Protein AF-A0AB37D476-F1 (afdb_monomer_lite)

Organism: Tetragenococcus halophilus (NCBI:txid51669)

Radius of gyration: 19.11 Å; chains: 1; bounding box: 44×44×67 Å

Secondary structure (DSSP, 8-state):
-HHHHHHHH-HHHHHHHTTSHHHHHHHTHHHHHHHHHHHTTTTT-HHHHHHHHHHHHHHHHHHHHHHHHHHHHS--TTT--GGGHHHHHGGGHHHHHGGGGT-HHHHHHHHHHHHHHHHHHHHHHHHIIIII----TTTGGGGGGGGHHHHHHHHHHHHH-SS--HHHHHHHHHHHHHHHHHHHHHHHHHTTSPP-GGGGGGHHHHHHHHHHHHHHHHHHHHTT-TTHHHHHHHHHHHHHHHHHHHHHHHHHHHHHHHHHHHHHHTT--

Structure (mmCIF, N/CA/C/O backbone):
data_AF-A0AB37D476-F1
#
_entry.id   AF-A0AB37D476-F1
#
loop_
_atom_site.group_PDB
_atom_site.id
_atom_site.type_symbol
_atom_site.label_atom_id
_atom_site.label_alt_id
_atom_site.label_comp_id
_atom_site.label_asym_id
_atom_site.label_entity_id
_atom_site.label_seq_id
_atom_site.pdbx_PDB_ins_code
_atom_site.Cartn_x
_atom_site.Cartn_y
_atom_site.Cartn_z
_atom_site.occupancy
_atom_site.B_iso_or_equiv
_atom_site.auth_seq_id
_atom_site.auth_comp_id
_atom_site.auth_asym_id
_atom_site.auth_atom_id
_atom_site.pdbx_PDB_model_num
ATOM 1 N N . MET A 1 1 ? -1.553 -11.348 15.338 1.00 44.81 1 MET A N 1
ATOM 2 C CA . MET A 1 1 ? -1.544 -12.362 16.417 1.00 44.81 1 MET A CA 1
ATOM 3 C C . MET A 1 1 ? -2.717 -12.186 17.389 1.00 44.81 1 MET A C 1
ATOM 5 O O . MET A 1 1 ? -3.539 -13.086 17.462 1.00 44.81 1 MET A O 1
ATOM 9 N N . LEU A 1 2 ? -2.900 -11.019 18.027 1.00 57.22 2 LEU A N 1
ATOM 10 C CA . LEU A 1 2 ? -4.028 -10.763 18.952 1.00 57.22 2 LEU A CA 1
ATOM 11 C C . LEU A 1 2 ? -5.430 -10.860 18.314 1.00 57.22 2 LEU A C 1
ATOM 13 O O . LEU A 1 2 ? -6.352 -11.346 18.955 1.00 57.22 2 LEU A O 1
ATOM 17 N N . ILE A 1 3 ? -5.595 -10.464 17.045 1.00 60.59 3 ILE A N 1
ATOM 18 C CA . ILE A 1 3 ? -6.882 -10.587 16.325 1.00 60.59 3 ILE A CA 1
ATOM 19 C C . ILE A 1 3 ? -7.292 -12.056 16.146 1.00 60.59 3 ILE A C 1
ATOM 21 O O . ILE A 1 3 ? -8.464 -12.377 16.298 1.00 60.59 3 ILE A O 1
ATOM 25 N N . ILE A 1 4 ? -6.333 -12.949 15.872 1.00 57.94 4 ILE A N 1
ATOM 26 C CA . ILE A 1 4 ? -6.592 -14.389 15.713 1.00 57.94 4 ILE A CA 1
ATOM 27 C C . ILE A 1 4 ? -7.068 -14.966 17.048 1.00 57.94 4 ILE A C 1
ATOM 29 O O . ILE A 1 4 ? -8.109 -15.607 17.101 1.00 57.94 4 ILE A O 1
ATOM 33 N N . ILE A 1 5 ? -6.369 -14.649 18.142 1.00 59.69 5 ILE A N 1
ATOM 34 C CA . ILE A 1 5 ? -6.771 -15.060 19.494 1.00 59.69 5 ILE A CA 1
ATOM 35 C C . ILE A 1 5 ? -8.173 -14.523 19.817 1.00 59.69 5 ILE A C 1
ATOM 37 O O . ILE A 1 5 ? -9.035 -15.291 20.223 1.00 59.69 5 ILE A O 1
ATOM 41 N N . LYS A 1 6 ? -8.442 -13.239 19.548 1.00 59.50 6 LYS A N 1
ATOM 42 C CA . LYS A 1 6 ? -9.744 -12.597 19.797 1.00 59.50 6 LYS A CA 1
ATOM 43 C C . LYS A 1 6 ? -10.890 -13.189 18.965 1.00 59.50 6 LYS A C 1
ATOM 45 O O . LYS A 1 6 ? -12.019 -13.245 19.449 1.00 59.50 6 LYS A O 1
ATOM 50 N N . LEU A 1 7 ? -10.615 -13.643 17.738 1.00 60.81 7 LEU A N 1
ATOM 51 C CA . LEU A 1 7 ? -11.584 -14.350 16.893 1.00 60.81 7 LEU A CA 1
ATOM 52 C C . LEU A 1 7 ? -12.009 -15.685 17.515 1.00 60.81 7 LEU A C 1
ATOM 54 O O . LEU A 1 7 ? -13.196 -16.002 17.489 1.00 60.81 7 LEU A O 1
ATOM 58 N N . PHE A 1 8 ? -11.068 -16.428 18.104 1.00 62.19 8 PHE A N 1
ATOM 59 C CA . PHE A 1 8 ? -11.349 -17.717 18.743 1.00 62.19 8 PHE A CA 1
ATOM 60 C C . PHE A 1 8 ? -11.906 -17.587 20.166 1.00 62.19 8 PHE A C 1
ATOM 62 O O . PHE A 1 8 ? -12.738 -18.399 20.560 1.00 62.19 8 PHE A O 1
ATOM 69 N N . THR A 1 9 ? -11.507 -16.568 20.931 1.00 64.38 9 THR A N 1
ATOM 70 C CA . THR A 1 9 ? -11.947 -16.400 22.326 1.00 64.38 9 THR A CA 1
ATOM 71 C C . THR A 1 9 ? -13.245 -15.604 22.467 1.00 64.38 9 THR A C 1
ATOM 73 O O . THR A 1 9 ? -14.004 -15.851 23.399 1.00 64.38 9 THR A O 1
ATOM 76 N N . SER A 1 10 ? -13.537 -14.680 21.541 1.00 65.25 10 SER A N 1
ATOM 77 C CA . SER A 1 10 ? -14.616 -13.695 21.702 1.00 65.25 10 SER A CA 1
ATOM 78 C C . SER A 1 10 ? -15.285 -13.295 20.377 1.00 65.25 10 SER A C 1
ATOM 80 O O . SER A 1 10 ? -15.458 -12.109 20.077 1.00 65.25 10 SER A O 1
ATOM 82 N N . ALA A 1 11 ? -15.739 -14.274 19.587 1.00 69.56 11 ALA A N 1
ATOM 83 C CA . ALA A 1 11 ? -16.390 -14.047 18.287 1.00 69.56 11 ALA A CA 1
ATOM 84 C C . ALA A 1 11 ? -17.585 -13.064 18.338 1.00 69.56 11 ALA A C 1
ATOM 86 O O . ALA A 1 11 ? -17.786 -12.274 17.412 1.00 69.56 11 ALA A O 1
ATOM 87 N N . LYS A 1 12 ? -18.360 -13.056 19.437 1.00 71.12 12 LYS A N 1
ATOM 88 C CA . LYS A 1 12 ? -19.465 -12.097 19.644 1.00 71.12 12 LYS A CA 1
ATOM 89 C C . LYS A 1 12 ? -18.972 -10.647 19.743 1.00 71.12 12 LYS A C 1
ATOM 91 O O . LYS A 1 12 ? -19.579 -9.769 19.135 1.00 71.12 12 LYS A O 1
ATOM 96 N N . LEU A 1 13 ? -17.869 -10.402 20.456 1.00 72.06 13 LEU A N 1
ATOM 97 C CA . LEU A 1 13 ? -17.259 -9.071 20.580 1.00 72.06 13 LEU A CA 1
ATOM 98 C C . LEU A 1 13 ? -16.687 -8.598 19.245 1.00 72.06 13 LEU A C 1
ATOM 100 O O . LEU A 1 13 ? -16.925 -7.459 18.860 1.00 72.06 13 LEU A O 1
ATOM 104 N N . VAL A 1 14 ? -16.011 -9.478 18.499 1.00 73.94 14 VAL A N 1
ATOM 105 C CA . VAL A 1 14 ? -15.507 -9.134 17.159 1.00 73.94 14 VAL A CA 1
ATOM 106 C C . VAL A 1 14 ? -16.660 -8.741 16.236 1.00 73.94 14 VAL A C 1
ATOM 108 O O . VAL A 1 14 ? -16.592 -7.717 15.562 1.00 73.94 14 VAL A O 1
ATOM 111 N N . ARG A 1 15 ? -17.764 -9.498 16.241 1.00 74.25 15 ARG A N 1
ATOM 112 C CA . ARG A 1 15 ? -18.943 -9.165 15.430 1.00 74.25 15 ARG A CA 1
ATOM 113 C C . ARG A 1 15 ? -19.558 -7.817 15.818 1.00 74.25 15 ARG A C 1
ATOM 115 O O . ARG A 1 15 ? -20.007 -7.095 14.932 1.00 74.25 15 ARG A O 1
ATOM 122 N N . LEU A 1 16 ? -19.574 -7.482 17.109 1.00 78.19 16 LEU A N 1
ATOM 123 C CA . LEU A 1 16 ? -20.049 -6.190 17.603 1.00 78.19 16 LEU A CA 1
ATOM 124 C C . LEU A 1 16 ? -19.128 -5.045 17.154 1.00 78.19 16 LEU A C 1
ATOM 126 O O . LEU A 1 16 ? -19.608 -4.047 16.628 1.00 78.19 16 LEU A O 1
ATOM 130 N N . GLU A 1 17 ? -17.811 -5.199 17.281 1.00 78.31 17 GLU A N 1
ATOM 131 C CA . GLU A 1 17 ? -16.827 -4.199 16.841 1.00 78.31 17 GLU A CA 1
ATOM 132 C C . GLU A 1 17 ? -16.887 -3.945 15.333 1.00 78.31 17 GLU A C 1
ATOM 134 O O . GLU A 1 17 ? -16.807 -2.802 14.886 1.00 78.31 17 GLU A O 1
ATOM 139 N N . LEU A 1 18 ? -17.120 -4.998 14.550 1.00 80.50 18 LEU A N 1
ATOM 140 C CA . LEU A 1 18 ? -17.305 -4.925 13.103 1.00 80.50 18 LEU A CA 1
ATOM 141 C C . LEU A 1 18 ? -18.610 -4.226 12.675 1.00 80.50 18 LEU A C 1
ATOM 143 O O . LEU A 1 18 ? -18.808 -3.990 11.485 1.00 80.50 18 LEU A O 1
ATOM 147 N N . THR A 1 19 ? -19.495 -3.857 13.609 1.00 78.94 19 THR A N 1
ATOM 148 C CA . THR A 1 19 ? -20.610 -2.946 13.297 1.00 78.94 19 THR A CA 1
ATOM 149 C C . THR A 1 19 ? -20.154 -1.496 13.143 1.00 78.94 19 THR A C 1
ATOM 151 O O . THR A 1 19 ? -20.847 -0.716 12.489 1.00 78.94 19 THR A O 1
ATOM 154 N N . ASN A 1 20 ? -18.991 -1.130 13.699 1.00 81.75 20 ASN A N 1
ATOM 155 C CA . ASN A 1 20 ? -18.379 0.171 13.477 1.00 81.75 20 ASN A CA 1
ATOM 156 C C . ASN A 1 20 ? -17.702 0.185 12.090 1.00 81.75 20 ASN A C 1
ATOM 158 O O . ASN A 1 20 ? -16.762 -0.585 11.869 1.00 81.75 20 ASN A O 1
ATOM 162 N N . PRO A 1 21 ? -18.105 1.072 11.162 1.00 80.56 21 PRO A N 1
ATOM 163 C CA . PRO A 1 21 ? -17.602 1.040 9.789 1.00 80.56 21 PRO A CA 1
ATOM 164 C C . PRO A 1 21 ? -16.091 1.277 9.655 1.00 80.56 21 PRO A C 1
ATOM 166 O O . PRO A 1 21 ? -15.447 0.740 8.752 1.00 80.56 21 PRO A O 1
ATOM 169 N N . ILE A 1 22 ? -15.501 2.053 10.564 1.00 81.38 22 ILE A N 1
ATOM 170 C CA . ILE A 1 22 ? -14.068 2.368 10.554 1.00 81.38 22 ILE A CA 1
ATOM 171 C C . ILE A 1 22 ? -13.264 1.156 11.012 1.00 81.38 22 ILE A C 1
ATOM 173 O O . ILE A 1 22 ? -12.269 0.801 10.381 1.00 81.38 22 ILE A O 1
ATOM 177 N N . ILE A 1 23 ? -13.719 0.483 12.071 1.00 83.31 23 ILE A N 1
ATOM 178 C CA . ILE A 1 23 ? -13.094 -0.754 12.554 1.00 83.31 23 ILE A CA 1
ATOM 179 C C . ILE A 1 23 ? -13.239 -1.855 11.499 1.00 83.31 23 ILE A C 1
ATOM 181 O O . ILE A 1 23 ? -12.260 -2.523 11.170 1.00 83.31 23 ILE A O 1
ATOM 185 N N . ALA A 1 24 ? -14.431 -1.998 10.911 1.00 85.06 24 ALA A N 1
ATOM 186 C CA . ALA A 1 24 ? -14.696 -2.981 9.869 1.00 85.06 24 ALA A CA 1
ATOM 187 C C . ALA A 1 24 ? -13.793 -2.779 8.648 1.00 85.06 24 ALA A C 1
ATOM 189 O O . ALA A 1 24 ? -13.091 -3.705 8.248 1.00 85.06 24 ALA A O 1
ATOM 190 N N . SER A 1 25 ? -13.737 -1.564 8.098 1.00 88.25 25 SER A N 1
ATOM 191 C CA . SER A 1 25 ? -12.861 -1.255 6.960 1.00 88.25 25 SER A CA 1
ATOM 192 C C . SER A 1 25 ? -11.377 -1.444 7.290 1.00 88.25 25 SER A C 1
ATOM 194 O O . SER A 1 25 ? -10.648 -2.052 6.511 1.00 88.25 25 SER A O 1
ATOM 196 N N . SER A 1 26 ? -10.937 -1.032 8.479 1.00 88.06 26 SER A N 1
ATOM 197 C CA . SER A 1 26 ? -9.546 -1.209 8.918 1.00 88.06 26 SER A CA 1
ATOM 198 C C . SER A 1 26 ? -9.168 -2.676 9.153 1.00 88.06 26 SER A C 1
ATOM 200 O O . SER A 1 26 ? -8.004 -3.037 8.992 1.00 88.06 26 SER A O 1
ATOM 202 N N . SER A 1 27 ? -10.125 -3.550 9.481 1.00 89.75 27 SER A N 1
ATOM 203 C CA . SER A 1 27 ? -9.866 -4.984 9.687 1.00 89.75 27 SER A CA 1
ATOM 204 C C . SER A 1 27 ? -9.341 -5.695 8.433 1.00 89.75 27 SER A C 1
ATOM 206 O O . SER A 1 27 ? -8.596 -6.666 8.552 1.00 89.75 27 SER A O 1
ATOM 208 N N . ALA A 1 28 ? -9.631 -5.163 7.239 1.00 92.31 28 ALA A N 1
ATOM 209 C CA . ALA A 1 28 ? -9.110 -5.677 5.973 1.00 92.31 28 ALA A CA 1
ATOM 210 C C . ALA A 1 28 ? -7.580 -5.515 5.829 1.00 92.31 28 ALA A C 1
ATOM 212 O O . ALA A 1 28 ? -6.974 -6.131 4.960 1.00 92.31 28 ALA A O 1
ATOM 213 N N . THR A 1 29 ? -6.914 -4.777 6.724 1.00 92.69 29 THR A N 1
ATOM 214 C CA . THR A 1 29 ? -5.443 -4.770 6.798 1.00 92.69 29 THR A CA 1
ATOM 215 C C . THR A 1 29 ? -4.862 -6.122 7.221 1.00 92.69 29 THR A C 1
ATOM 217 O O . THR A 1 29 ? -3.766 -6.472 6.790 1.00 92.69 29 THR A O 1
ATOM 220 N N . PHE A 1 30 ? -5.586 -6.918 8.016 1.00 92.38 30 PHE A N 1
ATOM 221 C CA . PHE A 1 30 ? -5.123 -8.236 8.453 1.00 92.38 30 PHE A CA 1
ATOM 222 C C . PHE A 1 30 ? -4.902 -9.211 7.281 1.00 92.38 30 PHE A C 1
ATOM 224 O O . PHE A 1 30 ? -3.784 -9.719 7.152 1.00 92.38 30 PHE A O 1
ATOM 231 N N . PRO A 1 31 ? -5.885 -9.462 6.392 1.00 95.38 31 PRO A N 1
ATOM 232 C CA . PRO A 1 31 ? -5.642 -10.293 5.218 1.00 95.38 31 PRO A CA 1
ATOM 233 C C . PRO A 1 31 ? -4.614 -9.690 4.252 1.00 95.38 31 PRO A C 1
ATOM 235 O O . PRO A 1 31 ? -3.829 -10.447 3.688 1.00 95.38 31 PRO A O 1
ATOM 238 N N . MET A 1 32 ? -4.536 -8.359 4.102 1.00 96.69 32 MET A N 1
ATOM 239 C CA . MET A 1 32 ? -3.478 -7.723 3.297 1.00 96.69 32 MET A CA 1
ATOM 240 C C . MET A 1 32 ? -2.077 -8.065 3.816 1.00 96.69 32 MET A C 1
ATOM 242 O O . MET A 1 32 ? -1.198 -8.424 3.033 1.00 96.69 32 MET A O 1
ATOM 246 N N . VAL A 1 33 ? -1.868 -7.992 5.135 1.00 95.06 33 VAL A N 1
ATOM 247 C CA . VAL A 1 33 ? -0.602 -8.394 5.760 1.00 95.06 33 VAL A CA 1
ATOM 248 C C . VAL A 1 33 ? -0.350 -9.881 5.554 1.00 95.06 33 VAL A C 1
ATOM 250 O O . VAL A 1 33 ? 0.780 -10.240 5.259 1.00 95.06 33 VAL A O 1
ATOM 253 N N . LEU A 1 34 ? -1.367 -10.742 5.646 1.00 96.38 34 LEU A N 1
ATOM 254 C CA . LEU A 1 34 ? -1.206 -12.179 5.404 1.00 96.38 34 LEU A CA 1
ATOM 255 C C . LEU A 1 34 ? -0.755 -12.476 3.961 1.00 96.38 34 LEU A C 1
ATOM 257 O O . LEU A 1 34 ? 0.149 -13.285 3.757 1.00 96.38 34 LEU A O 1
ATOM 261 N N . ILE A 1 35 ? -1.328 -11.772 2.978 1.00 98.12 35 ILE A N 1
ATOM 262 C CA . ILE A 1 35 ? -0.938 -11.851 1.561 1.00 98.12 35 ILE A CA 1
ATOM 263 C C . ILE A 1 35 ? 0.533 -11.457 1.385 1.00 98.12 35 ILE A C 1
ATOM 265 O O . ILE A 1 35 ? 1.290 -12.201 0.770 1.00 98.12 35 ILE A O 1
ATOM 269 N N . VAL A 1 36 ? 0.969 -10.323 1.940 1.00 97.31 36 VAL A N 1
ATOM 270 C CA . VAL A 1 36 ? 2.374 -9.885 1.831 1.00 97.31 36 VAL A CA 1
ATOM 271 C C . VAL A 1 36 ? 3.304 -10.809 2.610 1.00 97.31 36 VAL A C 1
ATOM 273 O O . VAL A 1 36 ? 4.334 -11.224 2.099 1.00 97.31 36 VAL A O 1
ATOM 276 N N . PHE A 1 37 ? 2.937 -11.181 3.833 1.00 96.62 37 PHE A N 1
ATOM 277 C CA . PHE A 1 37 ? 3.729 -12.063 4.684 1.00 96.62 37 PHE A CA 1
ATOM 278 C C . PHE A 1 37 ? 3.990 -13.415 4.017 1.00 96.62 37 PHE A C 1
ATOM 280 O O . PHE A 1 37 ? 5.089 -13.949 4.132 1.00 96.62 37 PHE A O 1
ATOM 287 N N . SER A 1 38 ? 3.026 -13.931 3.252 1.00 97.75 38 SER A N 1
ATOM 288 C CA . SER A 1 38 ? 3.188 -15.185 2.519 1.00 97.75 38 SER A CA 1
ATOM 289 C C . SER A 1 38 ? 4.408 -15.199 1.590 1.00 97.75 38 SER A C 1
ATOM 291 O O . SER A 1 38 ? 5.057 -16.234 1.468 1.00 97.75 38 SER A O 1
ATOM 293 N N . THR A 1 39 ? 4.803 -14.061 0.999 1.00 97.19 39 THR A N 1
ATOM 294 C CA . THR A 1 39 ? 5.985 -14.003 0.121 1.00 97.19 39 THR A CA 1
ATOM 295 C C . THR A 1 39 ? 7.287 -14.192 0.892 1.00 97.19 39 THR A C 1
ATOM 297 O O . THR A 1 39 ? 8.287 -14.607 0.319 1.00 97.19 39 THR A O 1
ATOM 300 N N . TYR A 1 40 ? 7.283 -13.922 2.198 1.00 96.56 40 TYR A N 1
ATOM 301 C CA . TYR A 1 40 ? 8.416 -14.189 3.079 1.00 96.56 40 TYR A CA 1
ATOM 302 C C . TYR A 1 40 ? 8.469 -15.641 3.549 1.00 96.56 40 TYR A C 1
ATOM 304 O O . TYR A 1 40 ? 9.444 -16.007 4.183 1.00 96.56 40 TYR A O 1
ATOM 312 N N . LEU A 1 41 ? 7.470 -16.479 3.249 1.00 96.62 41 LEU A N 1
ATOM 313 C CA . LEU A 1 41 ? 7.443 -17.897 3.635 1.00 96.62 41 LEU A CA 1
ATOM 314 C C . LEU A 1 41 ? 7.973 -18.833 2.541 1.00 96.62 41 LEU A C 1
ATOM 316 O O . LEU A 1 41 ? 7.999 -20.047 2.734 1.00 96.62 41 LEU A O 1
ATOM 320 N N . LEU A 1 42 ? 8.426 -18.285 1.407 1.00 94.56 42 LEU A N 1
ATOM 321 C CA . LEU A 1 42 ? 8.978 -19.065 0.293 1.00 94.56 42 LEU A CA 1
ATOM 322 C C . LEU A 1 42 ? 10.176 -19.926 0.704 1.00 94.56 42 LEU A C 1
ATOM 324 O O . LEU A 1 42 ? 10.341 -21.015 0.165 1.00 94.56 42 LEU A O 1
ATOM 328 N N . PHE A 1 43 ? 10.984 -19.465 1.668 1.00 94.50 43 PHE A N 1
ATOM 329 C CA . PHE A 1 43 ? 12.139 -20.222 2.166 1.00 94.50 43 PHE A CA 1
ATOM 330 C C . PHE A 1 43 ? 11.746 -21.537 2.852 1.00 94.50 43 PHE A C 1
ATOM 332 O O . PHE A 1 43 ? 12.576 -22.433 2.955 1.00 94.50 43 PHE A O 1
ATOM 339 N N . LEU A 1 44 ? 10.504 -21.649 3.340 1.00 95.19 44 LEU A N 1
ATOM 340 C CA . LEU A 1 44 ? 9.990 -22.879 3.937 1.00 95.19 44 LEU A CA 1
ATOM 341 C C . LEU A 1 44 ? 9.525 -23.840 2.845 1.00 95.19 44 LEU A C 1
ATOM 343 O O . LEU A 1 44 ? 9.979 -24.979 2.781 1.00 95.19 44 LEU A O 1
ATOM 347 N N . ASN A 1 45 ? 8.580 -23.388 2.016 1.00 95.06 45 ASN A N 1
ATOM 348 C CA . ASN A 1 45 ? 7.994 -24.162 0.927 1.00 95.06 45 ASN A CA 1
ATOM 349 C C . ASN A 1 45 ? 7.085 -23.265 0.063 1.00 95.06 45 ASN A C 1
ATOM 351 O O . ASN A 1 45 ? 6.222 -22.561 0.594 1.00 95.06 45 ASN A O 1
ATOM 355 N N . GLU A 1 46 ? 7.215 -23.334 -1.265 1.00 95.88 46 GLU A N 1
ATOM 356 C CA . GLU A 1 46 ? 6.415 -22.517 -2.192 1.00 95.88 46 GLU A CA 1
ATOM 357 C C . GLU A 1 46 ? 4.907 -22.811 -2.104 1.00 95.88 46 GLU A C 1
ATOM 359 O O . GLU A 1 46 ? 4.102 -21.882 -2.026 1.00 95.88 46 GLU A O 1
ATOM 364 N N . ASN A 1 47 ? 4.504 -24.087 -2.059 1.00 96.44 47 ASN A N 1
ATOM 365 C CA . ASN A 1 47 ? 3.090 -24.471 -1.982 1.00 96.44 47 ASN A CA 1
ATOM 366 C C . ASN A 1 47 ? 2.452 -24.002 -0.671 1.00 96.44 47 ASN A C 1
ATOM 368 O O . ASN A 1 47 ? 1.319 -23.523 -0.674 1.00 96.44 47 ASN A O 1
ATOM 372 N N . PHE A 1 48 ? 3.185 -24.094 0.440 1.00 97.19 48 PHE A N 1
ATOM 373 C CA . PHE A 1 48 ? 2.730 -23.594 1.736 1.00 97.19 48 PHE A CA 1
ATOM 374 C C . PHE A 1 48 ? 2.560 -22.069 1.737 1.00 97.19 48 PHE A C 1
ATOM 376 O O . PHE A 1 48 ? 1.518 -21.558 2.151 1.00 97.19 48 PHE A O 1
ATOM 383 N N . ALA A 1 49 ? 3.547 -21.336 1.216 1.00 97.81 49 ALA A N 1
ATOM 384 C CA . ALA A 1 49 ? 3.468 -19.888 1.056 1.00 97.81 49 ALA A CA 1
ATOM 385 C C . ALA A 1 49 ? 2.265 -19.487 0.180 1.00 97.81 49 ALA A C 1
ATOM 387 O O . ALA A 1 49 ? 1.449 -18.653 0.571 1.00 97.81 49 ALA A O 1
ATOM 388 N N . LYS A 1 50 ? 2.083 -20.158 -0.960 1.00 98.06 50 LYS A N 1
ATOM 389 C CA . LYS A 1 50 ? 0.961 -19.937 -1.879 1.00 98.06 50 LYS A CA 1
ATOM 390 C C . LYS A 1 50 ? -0.394 -20.252 -1.244 1.00 98.06 50 LYS A C 1
ATOM 392 O O . LYS A 1 50 ? -1.363 -19.530 -1.468 1.00 98.06 50 LYS A O 1
ATOM 397 N N . PHE A 1 51 ? -0.473 -21.295 -0.423 1.00 97.94 51 PHE A N 1
ATOM 398 C CA . PHE A 1 51 ? -1.674 -21.621 0.342 1.00 97.94 51 PHE A CA 1
ATOM 399 C C . PHE A 1 51 ? -2.053 -20.487 1.307 1.00 97.94 51 PHE A C 1
ATOM 401 O O . PHE A 1 51 ? -3.204 -20.048 1.321 1.00 97.94 51 PHE A O 1
ATOM 408 N N . ILE A 1 52 ? -1.082 -19.936 2.043 1.00 97.88 52 ILE A N 1
ATOM 409 C CA . ILE A 1 52 ? -1.301 -18.784 2.935 1.00 97.88 52 ILE A CA 1
ATOM 410 C C . ILE A 1 52 ? -1.720 -17.537 2.148 1.00 97.88 52 ILE A C 1
ATOM 412 O O . ILE A 1 52 ? -2.619 -16.812 2.581 1.00 97.88 52 ILE A O 1
ATOM 416 N N . TRP A 1 53 ? -1.125 -17.310 0.975 1.00 98.50 53 TRP A N 1
ATOM 417 C CA . TRP A 1 53 ? -1.509 -16.224 0.074 1.00 98.50 53 TRP A CA 1
ATOM 418 C C . TRP A 1 53 ? -2.995 -16.306 -0.313 1.00 98.50 53 TRP A C 1
ATOM 420 O O . TRP A 1 53 ? -3.723 -15.317 -0.196 1.00 98.50 53 TRP A O 1
ATOM 430 N N . PHE A 1 54 ? -3.481 -17.498 -0.683 1.00 98.44 54 PHE A N 1
ATOM 431 C CA . PHE A 1 54 ? -4.897 -17.724 -0.990 1.00 98.44 54 PHE A CA 1
ATOM 432 C C . PHE A 1 54 ? -5.809 -17.565 0.229 1.00 98.44 54 PHE A C 1
ATOM 434 O O . PHE A 1 54 ? -6.885 -16.983 0.089 1.00 98.44 54 PHE A O 1
ATOM 441 N N . ILE A 1 55 ? -5.394 -18.012 1.420 1.00 97.69 55 ILE A N 1
ATOM 442 C CA . ILE A 1 55 ? -6.150 -17.768 2.661 1.00 97.69 55 ILE A CA 1
ATOM 443 C C . ILE A 1 55 ? -6.340 -16.266 2.877 1.00 97.69 55 ILE A C 1
ATOM 445 O O . ILE A 1 55 ? -7.456 -15.821 3.150 1.00 97.69 55 ILE A O 1
ATOM 449 N N . GLY A 1 56 ? -5.270 -15.480 2.732 1.00 97.44 56 GLY A N 1
ATOM 450 C CA . GLY A 1 56 ? -5.338 -14.026 2.849 1.00 97.44 56 GLY A CA 1
ATOM 451 C C . GLY A 1 56 ? -6.308 -13.417 1.841 1.00 97.44 56 GLY A C 1
ATOM 452 O O . GLY A 1 56 ? -7.160 -12.614 2.219 1.00 97.44 56 GLY A O 1
ATOM 453 N N . LEU A 1 57 ? -6.254 -13.855 0.582 1.00 98.00 57 LEU A N 1
ATOM 454 C CA . LEU A 1 57 ? -7.151 -13.372 -0.465 1.00 98.00 57 LEU A CA 1
ATOM 455 C C . LEU A 1 57 ? -8.625 -13.701 -0.176 1.00 98.00 57 LEU A C 1
ATOM 457 O O . LEU A 1 57 ? -9.473 -12.811 -0.227 1.00 98.00 57 LEU A O 1
ATOM 461 N N . VAL A 1 58 ? -8.933 -14.952 0.179 1.00 97.81 58 VAL A N 1
ATOM 462 C CA . VAL A 1 58 ? -10.297 -15.390 0.525 1.00 97.81 58 VAL A CA 1
ATOM 463 C C . VAL A 1 58 ? -10.828 -14.604 1.721 1.00 97.81 58 VAL A C 1
ATOM 465 O O . VAL A 1 58 ? -11.945 -14.089 1.676 1.00 97.81 58 VAL A O 1
ATOM 468 N N . LEU A 1 59 ? -10.018 -14.447 2.770 1.00 95.06 59 LEU A N 1
ATOM 469 C CA . LEU A 1 59 ? -10.401 -13.685 3.954 1.00 95.06 59 LEU A CA 1
ATOM 470 C C . LEU A 1 59 ? -10.673 -12.209 3.625 1.00 95.06 59 LEU A C 1
ATOM 472 O O . LEU A 1 59 ? -11.633 -11.636 4.145 1.00 95.06 59 LEU A O 1
ATOM 476 N N . HIS A 1 60 ? -9.878 -11.603 2.736 1.00 96.38 60 HIS A N 1
ATOM 477 C CA . HIS A 1 60 ? -10.110 -10.233 2.269 1.00 96.38 60 HIS A CA 1
ATOM 478 C C . HIS A 1 60 ? -11.468 -10.095 1.582 1.00 96.38 60 HIS A C 1
ATOM 480 O O . HIS A 1 60 ? -12.217 -9.171 1.891 1.00 96.38 60 HIS A O 1
ATOM 486 N N . PHE A 1 61 ? -11.820 -11.025 0.688 1.00 96.62 61 PHE A N 1
ATOM 487 C CA . PHE A 1 61 ? -13.103 -10.987 -0.019 1.00 96.62 61 PHE A CA 1
ATOM 488 C C . PHE A 1 61 ? -14.302 -11.257 0.895 1.00 96.62 61 PHE A C 1
ATOM 490 O O . PHE A 1 61 ? -15.331 -10.599 0.744 1.00 96.62 61 PHE A O 1
ATOM 497 N N . ILE A 1 62 ? -14.171 -12.145 1.886 1.00 92.81 62 ILE A N 1
ATOM 498 C CA . ILE A 1 62 ? -15.204 -12.343 2.916 1.00 92.81 62 ILE A CA 1
ATOM 499 C C . ILE A 1 62 ? -15.464 -11.026 3.663 1.00 92.81 62 ILE A C 1
ATOM 501 O O . ILE A 1 62 ? -16.619 -10.620 3.818 1.00 92.81 62 ILE A O 1
ATOM 505 N N . LEU A 1 63 ? -14.403 -10.327 4.083 1.00 91.31 63 LEU A N 1
ATOM 506 C CA . LEU A 1 63 ? -14.527 -9.024 4.740 1.00 91.31 63 LEU A CA 1
ATOM 507 C C . LEU A 1 63 ? -15.104 -7.959 3.805 1.00 91.31 63 LEU A C 1
ATOM 509 O O . LEU A 1 63 ? -15.959 -7.188 4.234 1.00 91.31 63 LEU A O 1
ATOM 513 N N . LEU A 1 64 ? -14.701 -7.932 2.533 1.00 93.25 64 LEU A N 1
ATOM 514 C CA . LEU A 1 64 ? -15.243 -7.003 1.541 1.00 93.25 64 LEU A CA 1
ATOM 515 C C . LEU A 1 64 ? -16.758 -7.178 1.379 1.00 93.25 64 LEU A C 1
ATOM 517 O O . LEU A 1 64 ? -17.492 -6.197 1.479 1.00 93.25 64 LEU A O 1
ATOM 521 N N . ILE A 1 65 ? -17.243 -8.412 1.205 1.00 92.38 65 ILE A N 1
ATOM 522 C CA . ILE A 1 65 ? -18.681 -8.707 1.088 1.00 92.38 65 ILE A CA 1
ATOM 523 C C . ILE A 1 65 ? -19.422 -8.283 2.362 1.00 92.38 65 ILE A C 1
ATOM 525 O O . ILE A 1 65 ? -20.477 -7.648 2.295 1.00 92.38 65 ILE A O 1
ATOM 529 N N . PHE A 1 66 ? -18.861 -8.587 3.534 1.00 88.12 66 PHE A N 1
ATOM 530 C CA . PH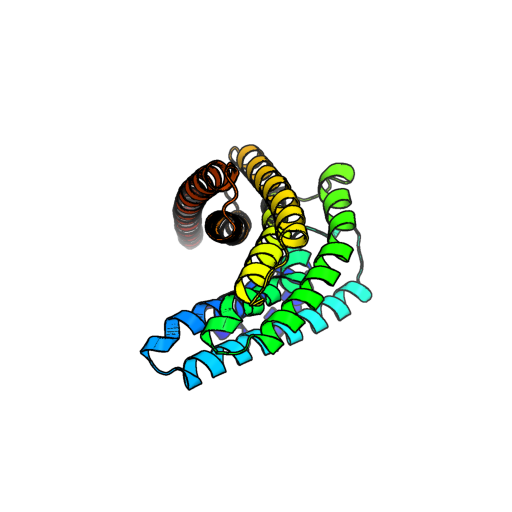E A 1 66 ? -19.430 -8.171 4.813 1.00 88.12 66 PHE A CA 1
ATOM 531 C C . PHE A 1 66 ? -19.529 -6.639 4.933 1.00 88.12 66 PHE A C 1
ATOM 533 O O . PHE A 1 66 ? -20.568 -6.114 5.338 1.00 88.12 66 PHE A O 1
ATOM 540 N N . ILE A 1 67 ? -18.478 -5.911 4.548 1.00 88.00 67 ILE A N 1
ATOM 541 C CA . ILE A 1 67 ? -18.432 -4.445 4.589 1.00 88.00 67 ILE A CA 1
ATOM 542 C C . ILE A 1 67 ? -19.416 -3.842 3.589 1.00 88.00 67 ILE A C 1
ATOM 544 O O . ILE A 1 67 ? -20.141 -2.928 3.967 1.00 88.00 67 ILE A O 1
ATOM 548 N N . ILE A 1 68 ? -19.510 -4.371 2.364 1.00 88.50 68 ILE A N 1
ATOM 549 C CA . ILE A 1 68 ? -20.495 -3.934 1.363 1.00 88.50 68 ILE A CA 1
ATOM 550 C C . ILE A 1 68 ? -21.916 -4.090 1.916 1.00 88.50 68 ILE A C 1
ATOM 552 O O . ILE A 1 68 ? -22.694 -3.137 1.892 1.00 88.50 68 ILE A O 1
ATOM 556 N N . ASN A 1 69 ? -22.244 -5.251 2.490 1.00 85.12 69 ASN A N 1
ATOM 557 C CA . ASN A 1 69 ? -23.573 -5.509 3.047 1.00 85.12 69 ASN A CA 1
ATOM 558 C C . ASN A 1 69 ? -23.928 -4.555 4.196 1.00 85.12 69 ASN A C 1
ATOM 560 O O . ASN A 1 69 ? -25.068 -4.098 4.292 1.00 85.12 69 ASN A O 1
ATOM 564 N N . ASN A 1 70 ? -22.970 -4.234 5.067 1.00 78.62 70 ASN A N 1
ATOM 565 C CA . ASN A 1 70 ? -23.194 -3.276 6.151 1.00 78.62 70 ASN A CA 1
ATOM 566 C C . ASN A 1 70 ? -23.261 -1.832 5.649 1.00 78.62 70 ASN A C 1
ATOM 568 O O . ASN A 1 70 ? -24.094 -1.065 6.130 1.00 78.62 70 ASN A O 1
ATOM 572 N N . PHE A 1 71 ? -22.426 -1.479 4.672 1.00 77.19 71 PHE A N 1
ATOM 573 C CA . PHE A 1 71 ? -22.391 -0.160 4.055 1.00 77.19 71 PHE A CA 1
ATOM 574 C C . PHE A 1 71 ? -23.722 0.178 3.382 1.00 77.19 71 PHE A C 1
ATOM 576 O O . PHE A 1 71 ? -24.296 1.221 3.674 1.00 77.19 71 PHE A O 1
ATOM 583 N N . VAL A 1 72 ? -24.260 -0.735 2.566 1.00 68.69 72 VAL A N 1
ATOM 584 C CA . VAL A 1 72 ? -25.556 -0.555 1.888 1.00 68.69 72 VAL A CA 1
ATOM 585 C C . VAL A 1 72 ? -26.708 -0.424 2.893 1.00 68.69 72 VAL A C 1
ATOM 587 O O . VAL A 1 72 ? -27.635 0.346 2.670 1.00 68.69 72 VAL A O 1
ATOM 590 N N . ARG A 1 73 ? -26.657 -1.140 4.024 1.00 68.75 73 ARG A N 1
ATOM 591 C CA . ARG A 1 73 ? -27.744 -1.153 5.023 1.00 68.75 73 ARG A CA 1
ATOM 592 C C . ARG A 1 73 ? -27.727 0.014 6.010 1.00 68.75 73 ARG A C 1
ATOM 594 O O . ARG A 1 73 ? -28.764 0.309 6.593 1.00 68.75 73 ARG A O 1
ATOM 601 N N . ARG A 1 74 ? -26.566 0.619 6.278 1.00 66.81 74 ARG A N 1
ATOM 602 C CA . ARG A 1 74 ? -26.375 1.610 7.359 1.00 66.81 74 ARG A CA 1
ATOM 603 C C . ARG A 1 74 ? -25.637 2.861 6.886 1.00 66.81 74 ARG A C 1
ATOM 605 O O . ARG A 1 74 ? -24.901 3.472 7.658 1.00 66.81 74 ARG A O 1
ATOM 612 N N . TYR A 1 75 ? -25.798 3.208 5.613 1.00 65.50 75 TYR A N 1
ATOM 613 C CA . TYR A 1 75 ? -25.080 4.310 4.989 1.00 65.50 75 TYR A CA 1
ATOM 614 C C . TYR A 1 75 ? -25.322 5.633 5.726 1.00 65.50 75 TYR A C 1
ATOM 616 O O . TYR A 1 75 ? -26.435 6.155 5.748 1.00 65.50 75 TYR A O 1
ATOM 624 N N . THR A 1 76 ? -24.258 6.201 6.292 1.00 66.31 76 THR A N 1
ATOM 625 C CA . THR A 1 76 ? -24.230 7.594 6.735 1.00 66.31 76 THR A CA 1
ATOM 626 C C . THR A 1 76 ? -23.010 8.277 6.134 1.00 66.31 76 THR A C 1
ATOM 628 O O . THR A 1 76 ? -21.899 7.739 6.146 1.00 66.31 76 THR A O 1
ATOM 631 N N . TRP A 1 77 ? -23.194 9.498 5.628 1.00 64.19 77 TRP A N 1
ATOM 632 C CA . TRP A 1 77 ? -22.090 10.327 5.128 1.00 64.19 77 TRP A CA 1
ATOM 633 C C . TRP A 1 77 ? -21.024 10.593 6.199 1.00 64.19 77 TRP A C 1
ATOM 635 O O . TRP A 1 77 ? -19.867 10.852 5.877 1.00 64.19 77 TRP A O 1
ATOM 645 N N . GLU A 1 78 ? -21.398 10.503 7.475 1.00 61.66 78 GLU A N 1
ATOM 646 C CA . GLU A 1 78 ? -20.503 10.670 8.618 1.00 61.66 78 GLU A CA 1
ATOM 647 C C . GLU A 1 78 ? -19.508 9.511 8.760 1.00 61.66 78 GLU A C 1
ATOM 649 O O . GLU A 1 78 ? -18.341 9.746 9.079 1.00 61.66 78 GLU A O 1
ATOM 654 N N . GLY A 1 79 ? -19.941 8.284 8.453 1.00 60.25 79 GLY A N 1
ATOM 655 C CA . GLY A 1 79 ? -19.121 7.077 8.535 1.00 60.25 79 GLY A CA 1
ATOM 656 C C . GLY A 1 79 ? -18.217 6.833 7.327 1.00 60.25 79 GLY A C 1
ATOM 657 O O . GLY A 1 79 ? -17.360 5.958 7.403 1.00 60.25 79 GLY A O 1
ATOM 658 N N . PHE A 1 80 ? -18.384 7.571 6.225 1.00 73.12 80 PHE A N 1
ATOM 659 C CA . PHE A 1 80 ? -17.558 7.430 5.025 1.00 73.12 80 PHE A CA 1
ATOM 660 C C . PHE A 1 80 ? -16.244 8.213 5.170 1.00 73.12 80 PHE A C 1
ATOM 662 O O . PHE A 1 80 ? -16.257 9.415 5.451 1.00 73.12 80 PHE A O 1
ATOM 669 N N . CYS A 1 81 ? -15.103 7.544 4.994 1.00 80.44 81 CYS A N 1
ATOM 670 C CA . CYS A 1 81 ? -13.764 8.140 5.064 1.00 80.44 81 CYS A CA 1
ATOM 671 C C . CYS A 1 81 ? -12.744 7.323 4.249 1.00 80.44 81 CYS A C 1
ATOM 673 O O . CYS A 1 81 ? -13.079 6.301 3.650 1.00 80.44 81 CYS A O 1
ATOM 675 N N . ALA A 1 82 ? -11.483 7.766 4.224 1.00 89.31 82 ALA A N 1
ATOM 676 C CA . ALA A 1 82 ? -10.430 7.138 3.422 1.00 89.31 82 ALA A CA 1
ATOM 677 C C . ALA A 1 82 ? -10.154 5.665 3.780 1.00 89.31 82 ALA A C 1
ATOM 679 O O . ALA A 1 82 ? -9.616 4.935 2.950 1.00 89.31 82 ALA A O 1
ATOM 680 N N . THR A 1 83 ? -10.559 5.190 4.966 1.00 90.38 83 THR A N 1
ATOM 681 C CA . THR A 1 83 ? -10.396 3.780 5.358 1.00 90.38 83 THR A CA 1
ATOM 682 C C . THR A 1 83 ? -11.145 2.817 4.441 1.00 90.38 83 THR A C 1
ATOM 684 O O . THR A 1 83 ? -10.751 1.660 4.338 1.00 90.38 83 THR A O 1
ATOM 687 N N . TYR A 1 84 ? -12.166 3.276 3.709 1.00 91.88 84 TYR A N 1
ATOM 688 C CA . TYR A 1 84 ? -12.866 2.459 2.717 1.00 91.88 84 TYR A CA 1
ATOM 689 C C . TYR A 1 84 ? -11.976 2.048 1.541 1.00 91.88 84 TYR A C 1
ATOM 691 O O . TYR A 1 84 ? -12.242 1.022 0.925 1.00 91.88 84 TYR A O 1
ATOM 699 N N . PHE A 1 85 ? -10.865 2.737 1.269 1.00 95.06 85 PHE A N 1
ATOM 700 C CA . PHE A 1 85 ? -9.903 2.236 0.285 1.00 95.06 85 PHE A CA 1
ATOM 701 C C . PHE A 1 85 ? -9.264 0.902 0.700 1.00 95.06 85 PHE A C 1
ATOM 703 O O . PHE A 1 85 ? -8.879 0.124 -0.169 1.00 95.06 85 PHE A O 1
ATOM 710 N N . ILE A 1 86 ? -9.189 0.593 2.000 1.00 95.12 86 ILE A N 1
ATOM 711 C CA . ILE A 1 86 ? -8.559 -0.637 2.500 1.00 95.12 86 ILE A CA 1
ATOM 712 C C . ILE A 1 86 ? -9.304 -1.889 1.998 1.00 95.12 86 ILE A C 1
ATOM 714 O O . ILE A 1 86 ? -8.694 -2.685 1.287 1.00 95.12 86 ILE A O 1
ATOM 718 N N . PRO A 1 87 ? -10.601 -2.107 2.285 1.00 94.88 87 PRO A N 1
ATOM 719 C CA . PRO A 1 87 ? -11.286 -3.300 1.795 1.00 94.88 87 PRO A CA 1
ATOM 720 C C . PRO A 1 87 ? -11.494 -3.273 0.276 1.00 94.88 87 PRO A C 1
ATOM 722 O O . PRO A 1 87 ? -11.336 -4.308 -0.367 1.00 94.88 87 PRO A O 1
ATOM 725 N N . PHE A 1 88 ? -11.802 -2.109 -0.307 1.00 96.00 88 PHE A N 1
ATOM 726 C CA . PHE A 1 88 ? -12.207 -1.997 -1.712 1.00 96.00 88 PHE A CA 1
ATOM 727 C C . PHE A 1 88 ? -11.048 -1.977 -2.717 1.00 96.00 88 PHE A C 1
ATOM 729 O O . PHE A 1 88 ? -11.253 -2.318 -3.876 1.00 96.00 88 PHE A O 1
ATOM 736 N N . VAL A 1 89 ? -9.844 -1.580 -2.302 1.00 97.75 89 VAL A N 1
ATOM 737 C CA . VAL A 1 89 ? -8.661 -1.519 -3.183 1.00 97.75 89 VAL A CA 1
ATOM 738 C C . VAL A 1 89 ? -7.497 -2.331 -2.612 1.00 97.75 89 VAL A C 1
ATOM 740 O O . VAL A 1 89 ? -6.641 -2.793 -3.358 1.00 97.75 89 VAL A O 1
ATOM 743 N N . GLY A 1 90 ? -7.461 -2.579 -1.300 1.00 97.38 90 GLY A N 1
ATOM 744 C CA . GLY A 1 90 ? -6.334 -3.232 -0.630 1.00 97.38 90 GLY A CA 1
ATOM 745 C C . GLY A 1 90 ? -6.002 -4.636 -1.134 1.00 97.38 90 GLY A C 1
ATOM 746 O O . GLY A 1 90 ? -4.832 -5.012 -1.106 1.00 97.38 90 GLY A O 1
ATOM 747 N N . PHE A 1 91 ? -6.967 -5.384 -1.686 1.00 97.88 91 PHE A N 1
ATOM 748 C CA . PHE A 1 91 ? -6.691 -6.694 -2.291 1.00 97.88 91 PHE A CA 1
ATOM 749 C C . PHE A 1 91 ? -5.779 -6.613 -3.525 1.00 97.88 91 PHE A C 1
ATOM 751 O O . PHE A 1 91 ? -5.197 -7.623 -3.900 1.00 97.88 91 PHE A O 1
ATOM 758 N N . VAL A 1 92 ? -5.569 -5.434 -4.127 1.00 98.62 92 VAL A N 1
ATOM 759 C CA . VAL A 1 92 ? -4.583 -5.227 -5.209 1.00 98.62 92 VAL A CA 1
ATOM 760 C C . VAL A 1 92 ? -3.149 -5.512 -4.735 1.00 98.62 92 VAL A C 1
ATOM 762 O O . VAL A 1 92 ? -2.263 -5.763 -5.547 1.00 98.62 92 VAL A O 1
ATOM 765 N N . VAL A 1 93 ? -2.898 -5.605 -3.424 1.00 98.31 93 VAL A N 1
ATOM 766 C CA . VAL A 1 93 ? -1.632 -6.143 -2.897 1.00 98.31 93 VAL A CA 1
ATOM 767 C C . VAL A 1 93 ? -1.350 -7.576 -3.383 1.00 98.31 93 VAL A C 1
ATOM 769 O O . VAL A 1 93 ? -0.195 -7.960 -3.579 1.00 98.31 93 VAL A O 1
ATOM 772 N N . ALA A 1 94 ? -2.397 -8.349 -3.677 1.00 98.50 94 ALA A N 1
ATOM 773 C CA . ALA A 1 94 ? -2.283 -9.638 -4.343 1.00 98.50 94 ALA A CA 1
ATOM 774 C C . ALA A 1 94 ? -1.804 -9.487 -5.798 1.00 98.50 94 ALA A C 1
ATOM 776 O O . ALA A 1 94 ? -1.001 -10.291 -6.246 1.00 98.50 94 ALA A O 1
ATOM 777 N N . SER A 1 95 ? -2.185 -8.432 -6.526 1.00 98.62 95 SER A N 1
ATOM 778 C CA . SER A 1 95 ? -1.610 -8.119 -7.848 1.00 98.62 95 SER A CA 1
ATOM 779 C C . SER A 1 95 ? -0.125 -7.758 -7.768 1.00 98.62 95 SER A C 1
ATOM 781 O O . SER A 1 95 ? 0.652 -8.105 -8.656 1.00 98.62 95 SER A O 1
ATOM 783 N N . VAL A 1 96 ? 0.303 -7.084 -6.696 1.00 98.56 96 VAL A N 1
ATOM 784 C CA . VAL A 1 96 ? 1.724 -6.754 -6.485 1.00 98.56 96 VAL A CA 1
ATOM 785 C C . VAL A 1 96 ? 2.562 -8.020 -6.278 1.00 98.56 96 VAL A C 1
ATOM 787 O O . VAL A 1 96 ? 3.688 -8.090 -6.769 1.00 98.56 96 VAL A O 1
ATOM 790 N N . THR A 1 97 ? 2.006 -9.006 -5.570 1.00 98.38 97 THR A N 1
ATOM 791 C CA . THR A 1 97 ? 2.684 -10.245 -5.150 1.00 98.38 97 THR A CA 1
ATOM 792 C C . THR A 1 97 ? 2.412 -11.446 -6.060 1.00 98.38 97 THR A C 1
ATOM 794 O O . THR A 1 97 ? 3.144 -12.424 -6.000 1.00 98.38 97 THR A O 1
ATOM 797 N N . ALA A 1 98 ? 1.430 -11.374 -6.961 1.00 98.25 98 ALA A N 1
ATOM 798 C CA . ALA A 1 98 ? 1.063 -12.442 -7.894 1.00 98.25 98 ALA A CA 1
ATOM 799 C C . ALA A 1 98 ? 2.233 -13.055 -8.694 1.00 98.25 98 ALA A C 1
ATOM 801 O O . ALA A 1 98 ? 2.221 -14.278 -8.871 1.00 98.25 98 ALA A O 1
ATOM 802 N N . PRO A 1 99 ? 3.245 -12.285 -9.158 1.00 97.75 99 PRO A N 1
ATOM 803 C CA . PRO A 1 99 ? 4.390 -12.858 -9.867 1.00 97.75 99 PRO A CA 1
ATOM 804 C C . PRO A 1 99 ? 5.161 -13.887 -9.038 1.00 97.75 99 PRO A C 1
ATOM 806 O O . PRO A 1 99 ? 5.622 -14.880 -9.588 1.00 97.75 99 PRO A O 1
ATOM 809 N N . VAL A 1 100 ? 5.230 -13.691 -7.716 1.00 97.06 100 VAL A N 1
ATOM 810 C CA . VAL A 1 100 ? 5.931 -14.579 -6.774 1.00 97.06 100 VAL A CA 1
ATOM 811 C C . VAL A 1 100 ? 5.372 -16.003 -6.807 1.00 97.06 100 VAL A C 1
ATOM 813 O O . VAL A 1 100 ? 6.114 -16.957 -6.626 1.00 97.06 100 VAL A O 1
ATOM 816 N N . PHE A 1 101 ? 4.072 -16.148 -7.072 1.00 97.62 101 PHE A N 1
ATOM 817 C CA . PHE A 1 101 ? 3.368 -17.435 -7.075 1.00 97.62 101 PHE A CA 1
ATOM 818 C C . PHE A 1 101 ? 2.948 -17.896 -8.478 1.00 97.62 101 PHE A C 1
ATOM 820 O O . PHE A 1 101 ? 2.079 -18.771 -8.601 1.00 97.62 101 PHE A O 1
ATOM 827 N N . ALA A 1 102 ? 3.510 -17.279 -9.526 1.00 96.81 102 ALA A N 1
ATOM 828 C CA . ALA A 1 102 ? 3.152 -17.490 -10.930 1.00 96.81 102 ALA A CA 1
ATOM 829 C C . ALA A 1 102 ? 1.646 -17.293 -11.227 1.00 96.81 102 ALA A C 1
ATOM 831 O O . ALA A 1 102 ? 1.065 -17.957 -12.082 1.00 96.81 102 ALA A O 1
ATOM 832 N N . MET A 1 103 ? 0.993 -16.363 -10.522 1.00 97.88 103 MET A N 1
ATOM 833 C CA . MET A 1 103 ? -0.455 -16.114 -10.583 1.00 97.88 103 MET A CA 1
ATOM 834 C C . MET A 1 103 ? -0.808 -14.826 -11.344 1.00 97.88 103 MET A C 1
ATOM 836 O O . MET A 1 103 ? -1.742 -14.113 -10.981 1.00 97.88 103 MET A O 1
ATOM 840 N N . LEU A 1 104 ? -0.075 -14.511 -12.419 1.00 97.81 104 LEU A N 1
ATOM 841 C CA . LEU A 1 104 ? -0.226 -13.250 -13.165 1.00 97.81 104 LEU A CA 1
ATOM 842 C C . LEU A 1 104 ? -1.653 -13.011 -13.678 1.00 97.81 104 LEU A C 1
ATOM 844 O O . LEU A 1 104 ? -2.143 -11.888 -13.606 1.00 97.81 104 LEU A O 1
ATOM 848 N N . THR A 1 105 ? -2.345 -14.049 -14.159 1.00 98.19 105 THR A N 1
ATOM 849 C CA . THR A 1 105 ? -3.738 -13.929 -14.629 1.00 98.19 105 THR A CA 1
ATOM 850 C C . THR A 1 105 ? -4.662 -13.451 -13.512 1.00 98.19 105 THR A C 1
ATOM 852 O O . THR A 1 105 ? -5.415 -12.497 -13.699 1.00 98.19 105 THR A O 1
ATOM 855 N N . LEU A 1 106 ? -4.557 -14.058 -12.327 1.00 98.31 106 LEU A N 1
ATOM 856 C CA . LEU A 1 106 ? -5.320 -13.636 -11.157 1.00 98.31 106 LEU A CA 1
ATOM 857 C C . LEU A 1 106 ? -4.902 -12.228 -10.710 1.00 98.31 106 LEU A C 1
ATOM 859 O O . LEU A 1 106 ? -5.761 -11.395 -10.439 1.00 98.31 106 LEU A O 1
ATOM 863 N N . GLY A 1 107 ? -3.603 -11.924 -10.727 1.00 98.38 107 GLY A N 1
ATOM 864 C CA . GLY A 1 107 ? -3.081 -10.588 -10.441 1.00 98.38 107 GLY A CA 1
ATOM 865 C C . GLY A 1 107 ? -3.688 -9.497 -11.333 1.00 98.38 107 GLY A C 1
ATOM 866 O O . GLY A 1 107 ? -4.103 -8.455 -10.822 1.00 98.38 107 GLY A O 1
ATOM 867 N N . LYS A 1 108 ? -3.840 -9.749 -12.640 1.00 98.50 108 LYS A N 1
ATOM 868 C CA . LYS A 1 108 ? -4.501 -8.829 -13.586 1.00 98.50 108 LYS A CA 1
ATOM 869 C C . LYS A 1 108 ? -5.990 -8.651 -13.286 1.00 98.50 108 LYS A C 1
ATOM 871 O O . LYS A 1 108 ? -6.467 -7.519 -13.284 1.00 98.50 108 LYS A O 1
ATOM 876 N N . ILE A 1 109 ? -6.713 -9.739 -13.006 1.00 98.56 109 ILE A N 1
ATOM 877 C CA . ILE A 1 109 ? -8.143 -9.687 -12.647 1.00 98.56 109 ILE A CA 1
ATOM 878 C C . ILE A 1 109 ? -8.340 -8.818 -11.400 1.00 98.56 109 ILE A C 1
ATOM 880 O O . ILE A 1 109 ? -9.173 -7.912 -11.392 1.00 98.56 109 ILE A O 1
ATOM 884 N N . LEU A 1 110 ? -7.529 -9.056 -10.367 1.00 98.50 110 LEU A N 1
ATOM 885 C CA . LEU A 1 110 ? -7.565 -8.289 -9.124 1.00 98.50 110 LEU A CA 1
ATOM 886 C C . LEU A 1 110 ? -7.180 -6.823 -9.352 1.00 98.50 110 LEU A C 1
ATOM 888 O O . LEU A 1 110 ? -7.803 -5.938 -8.774 1.00 98.50 110 LEU A O 1
ATOM 892 N N . PHE A 1 111 ? -6.224 -6.542 -10.239 1.00 98.56 111 PHE A N 1
ATOM 893 C CA . PHE A 1 111 ? -5.883 -5.168 -10.594 1.00 98.56 111 PHE A CA 1
ATOM 894 C C . PHE A 1 111 ? -7.080 -4.442 -11.218 1.00 98.56 111 PHE A C 1
ATOM 896 O O . PHE A 1 111 ? -7.441 -3.370 -10.742 1.00 98.56 111 PHE A O 1
ATOM 903 N N . TYR A 1 112 ? -7.726 -5.021 -12.238 1.00 98.44 112 TYR A N 1
ATOM 904 C CA . TYR A 1 112 ? -8.866 -4.376 -12.896 1.00 98.44 112 TYR A CA 1
ATOM 905 C C . TYR A 1 112 ? -10.025 -4.138 -11.929 1.00 98.44 112 TYR A C 1
ATOM 907 O O . TYR A 1 112 ? -10.583 -3.042 -11.900 1.00 98.44 112 TYR A O 1
ATOM 915 N N . LEU A 1 113 ? -10.349 -5.129 -11.094 1.00 98.12 113 LEU A N 1
ATOM 916 C CA . LEU A 1 113 ? -11.402 -4.994 -10.090 1.00 98.12 113 LEU A CA 1
ATOM 917 C C . LEU A 1 113 ? -11.084 -3.874 -9.086 1.00 98.12 113 LEU A C 1
ATOM 919 O O . LEU A 1 113 ? -11.934 -3.031 -8.801 1.00 98.12 113 LEU A O 1
ATOM 923 N N . GLY A 1 114 ? -9.853 -3.834 -8.574 1.00 97.88 114 GLY A N 1
ATOM 924 C CA . GLY A 1 114 ? -9.420 -2.799 -7.638 1.00 97.88 114 GLY A CA 1
ATOM 925 C C . GLY A 1 114 ? -9.348 -1.411 -8.271 1.00 97.88 114 GLY A C 1
ATOM 926 O O . GLY A 1 114 ? -9.710 -0.431 -7.625 1.00 97.88 114 GLY A O 1
ATOM 927 N N . PHE A 1 115 ? -8.956 -1.318 -9.543 1.00 97.44 115 PHE A N 1
ATOM 928 C CA . PHE A 1 115 ? -8.926 -0.064 -10.293 1.00 97.44 115 PHE A CA 1
ATOM 929 C C . PHE A 1 115 ? -10.332 0.521 -10.491 1.00 97.44 115 PHE A C 1
ATOM 931 O O . PHE A 1 115 ? -10.527 1.722 -10.305 1.00 97.44 115 PHE A O 1
ATOM 938 N N . VAL A 1 116 ? -11.332 -0.321 -10.781 1.00 97.75 116 VAL A N 1
ATOM 939 C CA . VAL A 1 116 ? -12.741 0.104 -10.862 1.00 97.75 116 VAL A CA 1
ATOM 940 C C . VAL A 1 116 ? -13.225 0.647 -9.517 1.00 97.75 116 VAL A C 1
ATOM 942 O O . VAL A 1 116 ? -13.778 1.746 -9.461 1.00 97.75 116 VAL A O 1
ATOM 945 N N . PHE A 1 117 ? -12.975 -0.066 -8.415 1.00 96.31 117 PHE A N 1
ATOM 946 C CA . PHE A 1 117 ? -13.344 0.428 -7.087 1.00 96.31 117 PHE A CA 1
ATOM 947 C C . PHE A 1 117 ? -12.612 1.714 -6.707 1.00 96.31 117 PHE A C 1
ATOM 949 O O . PHE A 1 117 ? -13.222 2.612 -6.127 1.00 96.31 117 PHE A O 1
ATOM 956 N N . PHE A 1 118 ? -11.329 1.829 -7.052 1.00 96.19 118 PHE A N 1
ATOM 957 C CA . PHE A 1 118 ? -10.566 3.055 -6.864 1.00 96.19 118 PHE A CA 1
ATOM 958 C C . PHE A 1 118 ? -11.231 4.232 -7.584 1.00 96.19 118 PHE A C 1
ATOM 960 O O . PHE A 1 118 ? -11.492 5.248 -6.942 1.00 96.19 118 PHE A O 1
ATOM 967 N N . ALA A 1 119 ? -11.569 4.083 -8.868 1.00 95.38 119 ALA A N 1
ATOM 968 C CA . ALA A 1 119 ? -12.218 5.134 -9.648 1.00 95.38 119 ALA A CA 1
ATOM 969 C C . ALA A 1 119 ? -13.571 5.560 -9.047 1.00 95.38 119 ALA A C 1
ATOM 971 O O . ALA A 1 119 ? -13.839 6.756 -8.927 1.00 95.38 119 ALA A O 1
ATOM 972 N N . ILE A 1 120 ? -14.390 4.599 -8.602 1.00 93.69 120 ILE A N 1
ATOM 973 C CA . ILE A 1 120 ? -15.695 4.862 -7.971 1.00 93.69 120 ILE A CA 1
ATOM 974 C C . ILE A 1 120 ? -15.537 5.607 -6.637 1.00 93.69 120 ILE A C 1
ATOM 976 O O . ILE A 1 120 ? -16.287 6.540 -6.352 1.00 93.69 120 ILE A O 1
ATOM 980 N N . LEU A 1 121 ? -14.573 5.207 -5.804 1.00 92.00 121 LEU A N 1
ATOM 981 C CA . LEU A 1 121 ? -14.394 5.761 -4.457 1.00 92.00 121 LEU A CA 1
ATOM 982 C C . LEU A 1 121 ? -13.612 7.076 -4.428 1.00 92.00 121 LEU A C 1
ATOM 984 O O . LEU A 1 121 ? -13.728 7.823 -3.454 1.00 92.00 121 LEU A O 1
ATOM 988 N N . LEU A 1 122 ? -12.836 7.380 -5.470 1.00 91.69 122 LEU A N 1
ATOM 989 C CA . LEU A 1 122 ? -11.950 8.541 -5.501 1.00 91.69 122 LEU A CA 1
ATOM 990 C C . LEU A 1 122 ? -12.701 9.857 -5.262 1.00 91.69 122 LEU A C 1
ATOM 992 O O . LEU A 1 122 ? -12.360 10.595 -4.336 1.00 91.69 122 LEU A O 1
ATOM 996 N N . LEU A 1 123 ? -13.741 10.138 -6.054 1.00 90.31 123 LEU A N 1
ATOM 997 C CA . LEU A 1 123 ? -14.485 11.399 -5.959 1.00 90.31 123 LEU A CA 1
ATOM 998 C C . LEU A 1 123 ? -15.220 11.554 -4.614 1.00 90.31 123 LEU A C 1
ATOM 1000 O O . LEU A 1 123 ? -15.037 12.594 -3.972 1.00 90.31 123 LEU A O 1
ATOM 1004 N N . PRO A 1 124 ? -15.976 10.549 -4.117 1.00 89.12 124 PRO A N 1
ATOM 1005 C CA . PRO A 1 124 ? -16.600 10.634 -2.799 1.00 89.12 124 PRO A CA 1
ATOM 1006 C C . PRO A 1 124 ? -15.602 10.896 -1.664 1.00 89.12 124 PRO A C 1
ATOM 1008 O O . PRO A 1 124 ? -15.891 11.682 -0.759 1.00 89.12 124 PRO A O 1
ATOM 1011 N N . VAL A 1 125 ? -14.425 10.256 -1.688 1.00 89.06 125 VAL A N 1
ATOM 1012 C CA . VAL A 1 125 ? -13.431 10.413 -0.615 1.00 89.06 125 VAL A CA 1
ATOM 1013 C C . VAL A 1 125 ? -12.777 11.792 -0.673 1.00 89.06 125 VAL A C 1
ATOM 1015 O O . VAL A 1 125 ? -12.659 12.444 0.365 1.00 89.06 125 VAL A O 1
ATOM 1018 N N . ILE A 1 126 ? -12.416 12.281 -1.864 1.00 88.81 126 ILE A N 1
ATOM 1019 C CA . ILE A 1 126 ? -11.891 13.645 -2.036 1.00 88.81 126 ILE A CA 1
ATOM 1020 C C . ILE A 1 126 ? -12.912 14.670 -1.531 1.00 88.81 126 ILE A C 1
ATOM 1022 O O . ILE A 1 126 ? -12.565 15.539 -0.728 1.00 88.81 126 ILE A O 1
ATOM 1026 N N . TYR A 1 127 ? -14.180 14.537 -1.929 1.00 87.75 127 TYR A N 1
ATOM 1027 C CA . TYR A 1 127 ? -15.251 15.426 -1.480 1.00 87.75 127 TYR A CA 1
ATOM 1028 C C . TYR A 1 127 ? -15.385 15.430 0.050 1.00 87.75 127 TYR A C 1
ATOM 1030 O O . TYR A 1 127 ? -15.429 16.483 0.690 1.00 87.75 127 TYR A O 1
ATOM 1038 N N . ARG A 1 128 ? -15.362 14.249 0.671 1.00 85.25 128 ARG A N 1
ATOM 1039 C CA . ARG A 1 128 ? -15.436 14.107 2.128 1.00 85.25 128 ARG A CA 1
ATOM 1040 C C . ARG A 1 128 ? -14.279 14.806 2.845 1.00 85.25 128 ARG A C 1
ATOM 1042 O O . ARG A 1 128 ? -14.516 15.537 3.810 1.00 85.25 128 ARG A O 1
ATOM 1049 N N . ILE A 1 129 ? -13.050 14.581 2.384 1.00 85.06 129 ILE A N 1
ATOM 1050 C CA . ILE A 1 129 ? -11.828 15.078 3.025 1.00 85.06 129 ILE A CA 1
ATOM 1051 C C . ILE A 1 129 ? -11.697 16.595 2.873 1.00 85.06 129 ILE A C 1
ATOM 1053 O O . ILE A 1 129 ? -11.412 17.286 3.852 1.00 85.06 129 ILE A O 1
ATOM 1057 N N . PHE A 1 130 ? -11.906 17.120 1.664 1.00 84.44 130 PHE A N 1
ATOM 1058 C CA . PHE A 1 130 ? -11.598 18.515 1.351 1.00 84.44 130 PHE A CA 1
ATOM 1059 C C . PHE A 1 130 ? -12.794 19.462 1.467 1.00 84.44 130 PHE A C 1
ATOM 1061 O O . PHE A 1 130 ? -12.576 20.643 1.731 1.00 84.44 130 PHE A O 1
ATOM 1068 N N . VAL A 1 131 ? -14.033 18.976 1.325 1.00 84.06 131 VAL A N 1
ATOM 1069 C CA . VAL A 1 131 ? -15.239 19.820 1.395 1.00 84.06 131 VAL A CA 1
ATOM 1070 C C . VAL A 1 131 ? -15.938 19.674 2.740 1.00 84.06 131 VAL A C 1
ATOM 1072 O O . VAL A 1 131 ? -16.114 20.667 3.441 1.00 84.06 131 VAL A O 1
ATOM 1075 N N . ILE A 1 132 ? -16.297 18.450 3.147 1.00 82.25 132 ILE A N 1
ATOM 1076 C CA . ILE A 1 132 ? -17.108 18.268 4.362 1.00 82.25 132 ILE A CA 1
ATOM 1077 C C . ILE A 1 132 ? -16.290 18.534 5.635 1.00 82.25 132 ILE A C 1
ATOM 1079 O O . ILE A 1 132 ? -16.811 19.137 6.569 1.00 82.25 132 ILE A O 1
ATOM 1083 N N . LYS A 1 133 ? -15.030 18.073 5.707 1.00 79.81 133 LYS A N 1
ATOM 1084 C CA . LYS A 1 133 ? -14.082 18.285 6.831 1.00 79.81 133 LYS A CA 1
ATOM 1085 C C . LYS A 1 133 ? -14.585 17.890 8.238 1.00 79.81 133 LYS A C 1
ATOM 1087 O O . LYS A 1 133 ? -13.900 18.142 9.226 1.00 79.81 133 LYS A O 1
ATOM 1092 N N . LYS A 1 134 ? -15.749 17.243 8.360 1.00 72.19 134 LYS A N 1
ATOM 1093 C CA . LYS A 1 134 ? -16.325 16.791 9.638 1.00 72.19 134 LYS A CA 1
ATOM 1094 C C . LYS A 1 134 ? -15.788 15.414 10.009 1.00 72.19 134 LYS A C 1
ATOM 1096 O O . LYS A 1 134 ? -16.367 14.400 9.619 1.00 72.19 134 LYS A O 1
ATOM 1101 N N . MET A 1 135 ? -14.692 15.381 10.761 1.00 78.06 135 MET A N 1
ATOM 1102 C CA . MET A 1 135 ? -14.125 14.153 11.315 1.00 78.06 135 MET A CA 1
ATOM 1103 C C . MET A 1 135 ? -13.499 14.414 12.687 1.00 78.06 135 MET A C 1
ATOM 1105 O O . MET A 1 135 ? -12.855 15.445 12.894 1.00 78.06 135 MET A O 1
ATOM 1109 N N . SER A 1 136 ? -13.681 13.469 13.614 1.00 84.00 136 SER A N 1
ATOM 1110 C CA . SER A 1 136 ? -13.079 13.559 14.944 1.00 84.00 136 SER A CA 1
ATOM 1111 C C . SER A 1 136 ? -11.555 13.625 14.854 1.00 84.00 136 SER A C 1
ATOM 1113 O O . SER A 1 136 ? -10.939 13.057 13.950 1.00 84.00 136 SER A O 1
ATOM 1115 N N . ILE A 1 137 ? -10.940 14.301 15.822 1.00 84.44 137 ILE A N 1
ATOM 1116 C CA . ILE A 1 137 ? -9.488 14.490 15.870 1.00 84.44 137 ILE A CA 1
ATOM 1117 C C . ILE A 1 137 ? -8.721 13.156 15.864 1.00 84.44 137 ILE A C 1
ATOM 1119 O O . ILE A 1 137 ? -7.701 13.023 15.197 1.00 84.44 137 ILE A O 1
ATOM 1123 N N . PHE A 1 138 ? -9.291 12.128 16.499 1.00 84.19 138 PHE A N 1
ATOM 1124 C CA . PHE A 1 138 ? -8.742 10.773 16.564 1.00 84.19 138 PHE A CA 1
ATOM 1125 C C . PHE A 1 138 ? -8.694 10.061 15.206 1.00 84.19 138 PHE A C 1
ATOM 1127 O O . PHE A 1 138 ? -7.867 9.176 15.004 1.00 84.19 138 PHE A O 1
ATOM 1134 N N . LEU A 1 139 ? -9.584 10.412 14.277 1.00 85.44 139 LEU A N 1
ATOM 1135 C CA . LEU A 1 139 ? -9.705 9.761 12.971 1.00 85.44 139 LEU A CA 1
ATOM 1136 C C . LEU A 1 139 ? -9.007 10.537 11.855 1.00 85.44 139 LEU A C 1
ATOM 1138 O O . LEU A 1 139 ? -8.738 9.965 10.802 1.00 85.44 139 LEU A O 1
ATOM 1142 N N . GLN A 1 140 ? -8.647 11.800 12.090 1.00 88.00 140 GLN A N 1
ATOM 1143 C CA . GLN A 1 140 ? -7.892 12.618 11.139 1.00 88.00 140 GLN A CA 1
ATOM 1144 C C . GLN A 1 140 ? -6.639 11.948 10.554 1.00 88.00 140 GLN A C 1
ATOM 1146 O O . GLN A 1 140 ? -6.445 12.101 9.343 1.00 88.00 140 GLN A O 1
ATOM 1151 N N . PRO A 1 141 ? -5.862 11.123 11.294 1.00 89.69 141 PRO A N 1
ATOM 1152 C CA . PRO A 1 141 ? -4.708 10.441 10.709 1.00 89.69 141 PRO A CA 1
ATOM 1153 C C . PRO A 1 14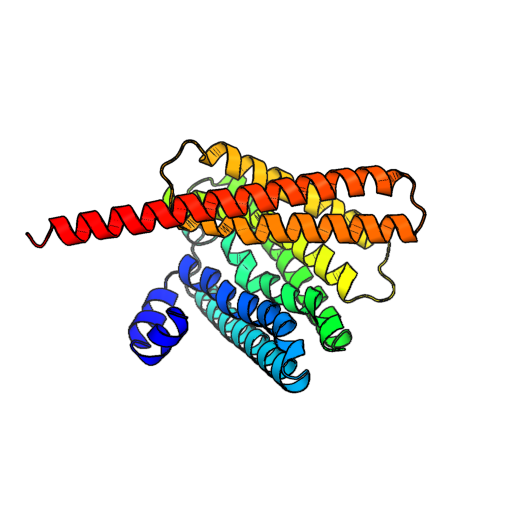1 ? -5.071 9.507 9.551 1.00 89.69 141 PRO A C 1
ATOM 1155 O O . PRO A 1 141 ? -4.274 9.309 8.637 1.00 89.69 141 PRO A O 1
ATOM 1158 N N . THR A 1 142 ? -6.299 8.979 9.529 1.00 90.75 142 THR A N 1
ATOM 1159 C CA . THR A 1 142 ? -6.762 8.093 8.453 1.00 90.75 142 THR A CA 1
ATOM 1160 C C . THR A 1 142 ? -6.858 8.798 7.098 1.00 90.75 142 THR A C 1
ATOM 1162 O O . THR A 1 142 ? -6.818 8.122 6.076 1.00 90.75 142 THR A O 1
ATOM 1165 N N . ASN A 1 143 ? -6.878 10.137 7.044 1.00 91.62 143 ASN A N 1
ATOM 1166 C CA . ASN A 1 143 ? -6.816 10.880 5.779 1.00 91.62 143 ASN A CA 1
ATOM 1167 C C . ASN A 1 143 ? -5.544 10.576 4.975 1.00 91.62 143 ASN A C 1
ATOM 1169 O O . ASN A 1 143 ? -5.578 10.648 3.750 1.00 91.62 143 ASN A O 1
ATOM 1173 N N . MET A 1 144 ? -4.447 10.178 5.632 1.00 94.31 144 MET A N 1
ATOM 1174 C CA . MET A 1 144 ? -3.205 9.784 4.956 1.00 94.31 144 MET A CA 1
ATOM 1175 C C . MET A 1 144 ? -3.376 8.542 4.065 1.00 94.31 144 MET A C 1
ATOM 1177 O O . MET A 1 144 ? -2.601 8.352 3.130 1.00 94.31 144 MET A O 1
ATOM 1181 N N . ILE A 1 145 ? -4.429 7.740 4.276 1.00 95.31 145 ILE A N 1
ATOM 1182 C CA . ILE A 1 145 ? -4.758 6.578 3.436 1.00 95.31 145 ILE A CA 1
ATOM 1183 C C . ILE A 1 145 ? -5.029 6.987 1.981 1.00 95.31 145 ILE A C 1
ATOM 1185 O O . ILE A 1 145 ? -4.833 6.168 1.085 1.00 95.31 145 ILE A O 1
ATOM 1189 N N . ILE A 1 146 ? -5.389 8.251 1.708 1.00 94.88 146 ILE A N 1
ATOM 1190 C CA . ILE A 1 146 ? -5.554 8.752 0.334 1.00 94.88 146 ILE A CA 1
ATOM 1191 C C . ILE A 1 146 ? -4.303 8.547 -0.531 1.00 94.88 146 ILE A C 1
ATOM 1193 O O . ILE A 1 146 ? -4.430 8.410 -1.744 1.00 94.88 146 ILE A O 1
ATOM 1197 N N . ALA A 1 147 ? -3.108 8.472 0.068 1.00 96.81 147 ALA A N 1
ATOM 1198 C CA . ALA A 1 147 ? -1.878 8.199 -0.663 1.00 96.81 147 ALA A CA 1
ATOM 1199 C C . ALA A 1 147 ? -1.830 6.766 -1.224 1.00 96.81 147 ALA A C 1
ATOM 1201 O O . ALA A 1 147 ? -1.241 6.553 -2.276 1.00 96.81 147 ALA A O 1
ATOM 1202 N N . ALA A 1 148 ? -2.492 5.789 -0.603 1.00 97.19 148 ALA A N 1
ATOM 1203 C CA . ALA A 1 148 ? -2.343 4.377 -0.951 1.00 97.19 148 ALA A CA 1
ATOM 1204 C C . ALA A 1 148 ? -2.947 3.929 -2.300 1.00 97.19 148 ALA A C 1
ATOM 1206 O O . ALA A 1 148 ? -2.241 3.248 -3.039 1.00 97.19 148 ALA A O 1
ATOM 1207 N N . PRO A 1 149 ? -4.217 4.216 -2.655 1.00 97.38 149 PRO A N 1
ATOM 1208 C CA . PRO A 1 149 ? -4.915 3.463 -3.702 1.00 97.38 149 PRO A CA 1
ATOM 1209 C C . PRO A 1 149 ? -4.322 3.640 -5.106 1.00 97.38 149 PRO A C 1
ATOM 1211 O O . PRO A 1 149 ? -4.156 2.646 -5.813 1.00 97.38 149 PRO A O 1
ATOM 1214 N N . ALA A 1 150 ? -3.940 4.862 -5.495 1.00 98.25 150 ALA A N 1
ATOM 1215 C CA . ALA A 1 150 ? -3.283 5.106 -6.782 1.00 98.25 150 ALA A CA 1
ATOM 1216 C C . ALA A 1 150 ? -1.917 4.401 -6.857 1.00 98.25 150 ALA A C 1
ATOM 1218 O O . ALA A 1 150 ? -1.642 3.695 -7.827 1.00 98.25 150 ALA A O 1
ATOM 1219 N N . ASN A 1 151 ? -1.113 4.509 -5.792 1.00 98.75 151 ASN A N 1
ATOM 1220 C CA . ASN A 1 151 ? 0.198 3.864 -5.695 1.00 98.75 151 ASN A CA 1
ATOM 1221 C C . ASN A 1 151 ? 0.089 2.335 -5.704 1.00 98.75 151 ASN A C 1
ATOM 1223 O O . ASN A 1 151 ? 0.869 1.654 -6.365 1.00 98.75 151 ASN A O 1
ATOM 1227 N N . LEU A 1 152 ? -0.913 1.780 -5.023 1.00 98.44 152 LEU A N 1
ATOM 1228 C CA . LEU A 1 152 ? -1.167 0.345 -5.018 1.00 98.44 152 LEU A CA 1
ATOM 1229 C C . LEU A 1 152 ? -1.608 -0.153 -6.401 1.00 98.44 152 LEU A C 1
ATOM 1231 O O . LEU A 1 152 ? -1.131 -1.197 -6.842 1.00 98.44 152 LEU A O 1
ATOM 1235 N N . CYS A 1 153 ? -2.449 0.605 -7.113 1.00 98.62 153 CYS A N 1
ATOM 1236 C CA . CYS A 1 153 ? -2.804 0.305 -8.502 1.00 98.62 153 CYS A CA 1
ATOM 1237 C C . CYS A 1 153 ? -1.575 0.364 -9.420 1.00 98.62 153 CYS A C 1
ATOM 1239 O O . CYS A 1 153 ? -1.357 -0.568 -10.188 1.00 98.62 153 CYS A O 1
ATOM 1241 N N . LEU A 1 154 ? -0.737 1.400 -9.309 1.00 98.88 154 LEU A N 1
ATOM 1242 C CA . LEU A 1 154 ? 0.504 1.525 -10.080 1.00 98.88 154 LEU A CA 1
ATOM 1243 C C . LEU A 1 154 ? 1.447 0.338 -9.842 1.00 98.88 154 LEU A C 1
ATOM 1245 O O . LEU A 1 154 ? 1.899 -0.297 -10.793 1.00 98.88 154 LEU A O 1
ATOM 1249 N N . ALA A 1 155 ? 1.703 0.001 -8.576 1.00 98.81 155 ALA A N 1
ATOM 1250 C CA . ALA A 1 155 ? 2.537 -1.139 -8.213 1.00 98.81 155 ALA A CA 1
ATOM 1251 C C . ALA A 1 155 ? 1.935 -2.468 -8.699 1.00 98.81 155 ALA A C 1
ATOM 1253 O O . ALA A 1 155 ? 2.663 -3.319 -9.207 1.00 98.81 155 ALA A O 1
ATOM 1254 N N . GLY A 1 156 ? 0.616 -2.648 -8.571 1.00 98.56 156 GLY A N 1
ATOM 1255 C CA . GLY A 1 156 ? -0.092 -3.843 -9.028 1.00 98.56 156 GLY A CA 1
ATOM 1256 C C . GLY A 1 156 ? -0.035 -4.009 -10.546 1.00 98.56 156 GLY A C 1
ATOM 1257 O O . GLY A 1 156 ? 0.238 -5.108 -11.028 1.00 98.56 156 GLY A O 1
ATOM 1258 N N . TYR A 1 157 ? -0.214 -2.916 -11.292 1.00 98.75 157 TYR A N 1
ATOM 1259 C CA . TYR A 1 157 ? -0.104 -2.887 -12.750 1.00 98.75 157 TYR A CA 1
ATOM 1260 C C . TYR A 1 157 ? 1.307 -3.266 -13.209 1.00 98.75 157 TYR A C 1
ATOM 1262 O O . TYR A 1 157 ? 1.484 -4.214 -13.969 1.00 98.75 157 TYR A O 1
ATOM 1270 N N . LEU A 1 158 ? 2.325 -2.592 -12.669 1.00 98.62 158 LEU A N 1
ATOM 1271 C CA . LEU A 1 158 ? 3.727 -2.835 -13.019 1.00 98.62 158 LEU A CA 1
ATOM 1272 C C . LEU A 1 158 ? 4.243 -4.212 -12.572 1.00 98.62 158 LEU A C 1
ATOM 1274 O O . LEU A 1 158 ? 5.243 -4.682 -13.102 1.00 98.62 158 LEU A O 1
ATOM 1278 N N . SER A 1 159 ? 3.594 -4.863 -11.603 1.00 98.31 159 SER A N 1
ATOM 1279 C CA . SER A 1 159 ? 3.929 -6.235 -11.206 1.00 98.31 159 SER A CA 1
ATOM 1280 C C . SER A 1 159 ? 3.207 -7.298 -12.040 1.00 98.31 159 SER A C 1
ATOM 1282 O O . SER A 1 159 ? 3.816 -8.299 -12.398 1.00 98.31 159 SER A O 1
ATOM 1284 N N . SER A 1 160 ? 1.912 -7.134 -12.324 1.00 98.00 160 SER A N 1
ATOM 1285 C CA . SER A 1 160 ? 1.084 -8.200 -12.917 1.00 98.00 160 SER A CA 1
ATOM 1286 C C . SER A 1 160 ? 1.032 -8.198 -14.450 1.00 98.00 160 SER A C 1
ATOM 1288 O O . SER A 1 160 ? 0.577 -9.177 -15.052 1.00 98.00 160 SER A O 1
ATOM 1290 N N . PHE A 1 161 ? 1.459 -7.119 -15.106 1.00 97.69 161 PHE A N 1
ATOM 1291 C CA . PHE A 1 161 ? 1.405 -6.982 -16.561 1.00 97.69 161 PHE A CA 1
ATOM 1292 C C . PHE A 1 161 ? 2.797 -7.163 -17.166 1.00 97.69 161 PHE A C 1
ATOM 1294 O O . PHE A 1 161 ? 3.720 -6.437 -16.829 1.00 97.69 161 PHE A O 1
ATOM 1301 N N . LEU A 1 162 ? 2.931 -8.127 -18.083 1.00 94.50 162 LEU A N 1
ATOM 1302 C CA . LEU A 1 162 ? 4.206 -8.418 -18.755 1.00 94.50 162 LEU A CA 1
ATOM 1303 C C . LEU A 1 162 ? 4.641 -7.290 -19.698 1.00 94.50 162 LEU A C 1
ATOM 1305 O O . LEU A 1 162 ? 5.824 -6.993 -19.786 1.00 94.50 162 LEU A O 1
ATOM 1309 N N . ASN A 1 163 ? 3.673 -6.644 -20.354 1.00 94.75 163 ASN A N 1
ATOM 1310 C CA . ASN A 1 163 ? 3.894 -5.505 -21.244 1.00 94.75 163 ASN A CA 1
ATOM 1311 C C . ASN A 1 163 ? 3.015 -4.327 -20.781 1.00 94.75 163 ASN A C 1
ATOM 1313 O O . ASN A 1 163 ? 1.930 -4.131 -21.334 1.00 94.75 163 ASN A O 1
ATOM 1317 N N . PRO A 1 164 ? 3.400 -3.599 -19.714 1.00 96.56 164 PRO A N 1
ATOM 1318 C CA . PRO A 1 164 ? 2.658 -2.429 -19.253 1.00 96.56 164 PRO A CA 1
ATOM 1319 C C . PRO A 1 164 ? 2.689 -1.315 -20.308 1.00 96.56 164 PRO A C 1
ATOM 1321 O O . PRO A 1 164 ? 3.751 -0.992 -20.837 1.00 96.56 164 PRO A O 1
ATOM 1324 N N . SER A 1 165 ? 1.541 -0.700 -20.593 1.00 97.12 165 SER A N 1
ATOM 1325 C CA . SER A 1 165 ? 1.459 0.451 -21.499 1.00 97.12 165 SER A CA 1
ATOM 1326 C C . SER A 1 165 ? 1.985 1.713 -20.820 1.00 97.12 165 SER A C 1
ATO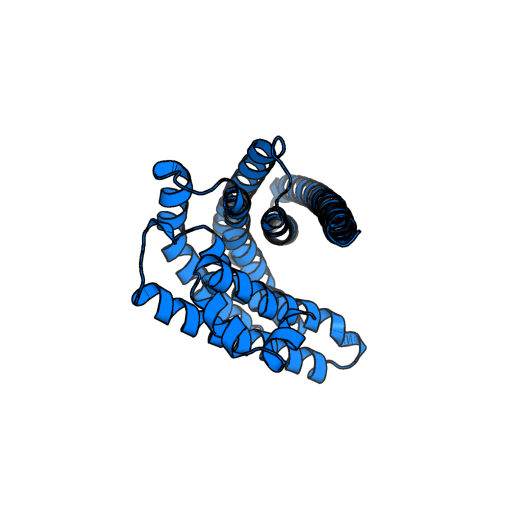M 1328 O O . SER A 1 165 ? 1.612 1.997 -19.675 1.00 97.12 165 SER A O 1
ATOM 1330 N N . VAL A 1 166 ? 2.781 2.498 -21.542 1.00 97.31 166 VAL A N 1
ATOM 1331 C CA . VAL A 1 166 ? 3.403 3.735 -21.049 1.00 97.31 166 VAL A CA 1
ATOM 1332 C C . VAL A 1 166 ? 2.353 4.743 -20.576 1.00 97.31 166 VAL A C 1
ATOM 1334 O O . VAL A 1 166 ? 2.530 5.378 -19.538 1.00 97.31 166 VAL A O 1
ATOM 1337 N N . GLU A 1 167 ? 1.231 4.849 -21.283 1.00 97.00 167 GLU A N 1
ATOM 1338 C CA . GLU A 1 167 ? 0.151 5.796 -21.010 1.00 97.00 167 GLU A CA 1
ATOM 1339 C C . GLU A 1 167 ? -0.509 5.508 -19.659 1.00 97.00 167 GLU A C 1
ATOM 1341 O O . GLU A 1 167 ? -0.657 6.405 -18.828 1.00 97.00 167 GLU A O 1
ATOM 1346 N N . VAL A 1 168 ? -0.852 4.241 -19.402 1.00 97.69 168 VAL A N 1
ATOM 1347 C CA . VAL A 1 168 ? -1.454 3.822 -18.125 1.00 97.69 168 VAL A CA 1
ATOM 1348 C C . VAL A 1 168 ? -0.476 4.026 -16.972 1.00 97.69 168 VAL A C 1
ATOM 1350 O O . VAL A 1 168 ? -0.879 4.526 -15.921 1.00 97.69 168 VAL A O 1
ATOM 1353 N N . VAL A 1 169 ? 0.809 3.701 -17.161 1.00 98.38 169 VAL A N 1
ATOM 1354 C CA . VAL A 1 169 ? 1.846 3.959 -16.147 1.00 98.38 169 VAL A CA 1
ATOM 1355 C C . VAL A 1 169 ? 1.963 5.456 -15.869 1.00 98.38 169 VAL A C 1
ATOM 1357 O O . VAL A 1 169 ? 2.011 5.845 -14.706 1.00 98.38 169 VAL A O 1
ATOM 1360 N N . GLY A 1 170 ? 1.953 6.296 -16.906 1.00 97.81 170 GLY A N 1
ATOM 1361 C CA . GLY A 1 170 ? 1.993 7.752 -16.782 1.00 97.81 170 GLY A CA 1
ATOM 1362 C C . GLY A 1 170 ? 0.819 8.302 -15.971 1.00 97.81 170 GLY A C 1
ATOM 1363 O O . GLY A 1 170 ? 1.036 9.000 -14.983 1.00 97.81 170 GLY A O 1
ATOM 1364 N N . VAL A 1 171 ? -0.416 7.926 -16.321 1.00 98.00 171 VAL A N 1
ATOM 1365 C CA . VAL A 1 171 ? -1.631 8.361 -15.605 1.00 98.00 171 VAL A CA 1
ATOM 1366 C C . VAL A 1 171 ? -1.610 7.907 -14.145 1.00 98.00 171 VAL A C 1
ATOM 1368 O O . VAL A 1 171 ? -1.841 8.710 -13.236 1.00 98.00 171 VAL A O 1
ATOM 1371 N N . LEU A 1 172 ? -1.307 6.629 -13.900 1.00 98.38 172 LEU A N 1
ATOM 1372 C CA . LEU A 1 172 ? -1.239 6.084 -12.547 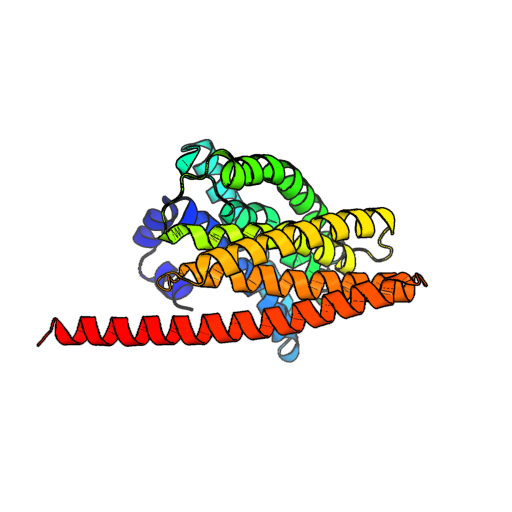1.00 98.38 172 LEU A CA 1
ATOM 1373 C C . LEU A 1 172 ? -0.115 6.729 -11.731 1.00 98.38 172 LEU A C 1
ATOM 1375 O O . LEU A 1 172 ? -0.324 6.989 -10.548 1.00 98.38 172 LEU A O 1
ATOM 1379 N N . LEU A 1 173 ? 1.038 7.036 -12.334 1.00 98.56 173 LEU A N 1
ATOM 1380 C CA . LEU A 1 173 ? 2.135 7.748 -11.678 1.00 98.56 173 LEU A CA 1
ATOM 1381 C C . LEU A 1 173 ? 1.747 9.183 -11.317 1.00 98.56 173 LEU A C 1
ATOM 1383 O O . LEU A 1 173 ? 1.980 9.598 -10.185 1.00 98.56 173 LEU A O 1
ATOM 1387 N N . SER A 1 174 ? 1.117 9.933 -12.222 1.00 98.06 174 SER A N 1
ATOM 1388 C CA . SER A 1 174 ? 0.652 11.291 -11.924 1.00 98.06 174 SER A CA 1
ATOM 1389 C C . SER A 1 174 ? -0.325 11.301 -10.746 1.00 98.06 174 SER A C 1
ATOM 1391 O O . SER A 1 174 ? -0.134 12.061 -9.794 1.00 98.06 174 SER A O 1
ATOM 1393 N N . LEU A 1 175 ? -1.319 10.406 -10.757 1.00 97.62 175 LEU A N 1
ATOM 1394 C CA . LEU A 1 175 ? -2.263 10.243 -9.647 1.00 97.62 175 LEU A CA 1
ATOM 1395 C C . LEU A 1 175 ? -1.554 9.844 -8.347 1.00 97.62 175 LEU A C 1
ATOM 1397 O O . LEU A 1 175 ? -1.846 10.401 -7.290 1.00 97.62 175 LEU A O 1
ATOM 1401 N N . SER A 1 176 ? -0.599 8.919 -8.439 1.00 98.38 176 SER A N 1
ATOM 1402 C CA . SER A 1 176 ? 0.207 8.421 -7.322 1.00 98.38 176 SER A CA 1
ATOM 1403 C C . SER A 1 176 ? 1.049 9.509 -6.664 1.00 98.38 176 SER A C 1
ATOM 1405 O O . SER A 1 176 ? 1.125 9.576 -5.437 1.00 98.38 176 SER A O 1
ATOM 1407 N N . LEU A 1 177 ? 1.668 10.393 -7.447 1.00 98.31 177 LEU A N 1
ATOM 1408 C CA . LEU A 1 177 ? 2.454 11.504 -6.914 1.00 98.31 177 LEU A CA 1
ATOM 1409 C C . LEU A 1 177 ? 1.548 12.521 -6.214 1.00 98.31 177 LEU A C 1
ATOM 1411 O O . LEU A 1 177 ? 1.812 12.870 -5.064 1.00 98.31 177 LEU A O 1
ATOM 1415 N N . VAL A 1 178 ? 0.445 12.932 -6.849 1.00 97.50 178 VAL A N 1
ATOM 1416 C CA . VAL A 1 178 ? -0.527 13.875 -6.261 1.00 97.50 178 VAL A CA 1
ATOM 1417 C C . VAL A 1 178 ? -1.108 13.337 -4.950 1.00 97.50 178 VAL A C 1
ATOM 1419 O O . VAL A 1 178 ? -1.184 14.061 -3.950 1.00 97.50 178 VAL A O 1
ATOM 1422 N N . SER A 1 179 ? -1.483 12.057 -4.918 1.00 96.19 179 SER A N 1
ATOM 1423 C CA . SER A 1 179 ? -2.023 11.426 -3.715 1.00 96.19 179 SER A CA 1
ATOM 1424 C C . SER A 1 179 ? -0.971 11.296 -2.609 1.00 96.19 179 SER A C 1
ATOM 1426 O O . SER A 1 179 ? -1.282 11.529 -1.441 1.00 96.19 179 SER A O 1
ATOM 1428 N N . THR A 1 180 ? 0.285 10.999 -2.961 1.00 97.75 180 THR A N 1
ATOM 1429 C CA . THR A 1 180 ? 1.408 10.930 -2.010 1.00 97.75 180 THR A CA 1
ATOM 1430 C C . THR A 1 180 ? 1.700 12.295 -1.389 1.00 97.75 180 THR A C 1
ATOM 1432 O O . THR A 1 180 ? 1.803 12.396 -0.167 1.00 97.75 180 THR A O 1
ATOM 1435 N N . PHE A 1 181 ? 1.751 13.363 -2.195 1.00 96.81 181 PHE A N 1
ATOM 1436 C CA . PHE A 1 181 ? 1.895 14.734 -1.689 1.00 96.81 181 PHE A CA 1
ATOM 1437 C C . PHE A 1 181 ? 0.748 15.121 -0.752 1.00 96.81 181 PHE A C 1
ATOM 1439 O O . PHE A 1 181 ? 0.989 15.695 0.310 1.00 96.81 181 PHE A O 1
ATOM 1446 N N . SER A 1 182 ? -0.487 14.745 -1.095 1.00 94.69 182 SER A N 1
ATOM 1447 C CA . SER A 1 182 ? -1.651 14.952 -0.224 1.00 94.69 182 SER A CA 1
ATOM 1448 C C . SER A 1 182 ? -1.504 14.210 1.111 1.00 94.69 182 SER A C 1
ATOM 1450 O O . SER A 1 182 ? -1.804 14.767 2.166 1.00 94.69 182 SER A O 1
ATOM 1452 N N . GLY A 1 183 ? -0.985 12.978 1.092 1.00 95.06 183 GLY A N 1
ATOM 1453 C CA . GLY A 1 183 ? -0.656 12.218 2.299 1.00 95.06 183 GLY A CA 1
ATOM 1454 C C . GLY A 1 183 ? 0.365 12.933 3.187 1.00 95.06 183 GLY A C 1
ATOM 1455 O O . GLY A 1 183 ? 0.120 13.095 4.383 1.00 95.06 183 GLY A O 1
ATOM 1456 N N . TYR A 1 184 ? 1.472 13.421 2.615 1.00 95.06 184 TYR A N 1
ATOM 1457 C CA . TYR A 1 184 ? 2.481 14.179 3.366 1.00 95.06 184 TYR A CA 1
ATOM 1458 C C . TYR A 1 184 ? 1.926 15.486 3.939 1.00 95.06 184 TYR A C 1
ATOM 1460 O O . TYR A 1 184 ? 2.226 15.823 5.084 1.00 95.06 184 TYR A O 1
ATOM 1468 N N . TYR A 1 185 ? 1.067 16.188 3.194 1.00 93.81 185 TYR A N 1
ATOM 1469 C CA . TYR A 1 185 ? 0.366 17.369 3.699 1.00 93.81 185 TYR A CA 1
ATOM 1470 C C . TYR A 1 185 ? -0.444 17.049 4.964 1.00 93.81 185 TYR A C 1
ATOM 1472 O O . TYR A 1 185 ? -0.335 17.765 5.964 1.00 93.81 185 TYR A O 1
ATOM 1480 N N . PHE A 1 186 ? -1.215 15.954 4.960 1.00 91.62 186 PHE A N 1
ATOM 1481 C CA . PHE A 1 186 ? -1.947 15.522 6.153 1.00 91.62 186 PHE A CA 1
ATOM 1482 C C . PHE A 1 186 ? -1.006 15.144 7.295 1.00 91.62 186 PHE A C 1
ATOM 1484 O O . PHE A 1 186 ? -1.254 15.561 8.423 1.00 91.62 186 PHE A O 1
ATOM 1491 N N . PHE A 1 187 ? 0.090 14.435 7.021 1.00 91.00 187 PHE A N 1
ATOM 1492 C CA . PHE A 1 187 ? 1.067 14.084 8.052 1.00 91.00 187 PHE A CA 1
ATOM 1493 C C . PHE A 1 187 ? 1.633 15.328 8.758 1.00 91.00 187 PHE A C 1
ATOM 1495 O O . PHE A 1 187 ? 1.566 15.426 9.982 1.00 91.00 187 PHE A O 1
ATOM 1502 N N . ILE A 1 188 ? 2.123 16.312 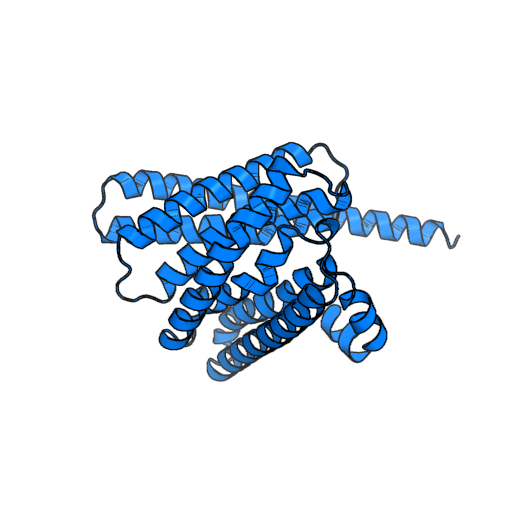7.996 1.00 90.56 188 ILE A N 1
ATOM 1503 C CA . ILE A 1 188 ? 2.730 17.539 8.539 1.00 90.56 188 ILE A CA 1
ATOM 1504 C C . ILE A 1 188 ? 1.712 18.332 9.362 1.00 90.56 188 ILE A C 1
ATOM 1506 O O . ILE A 1 188 ? 2.003 18.735 10.487 1.00 90.56 188 ILE A O 1
ATOM 1510 N N . ARG A 1 189 ? 0.488 18.499 8.844 1.00 87.44 189 ARG A N 1
ATOM 1511 C CA . ARG A 1 189 ? -0.595 19.207 9.544 1.00 87.44 189 ARG A CA 1
ATOM 1512 C C . ARG A 1 189 ? -0.938 18.564 10.891 1.00 87.44 189 ARG A C 1
ATOM 1514 O O . ARG A 1 189 ? -1.367 19.256 11.810 1.00 87.44 189 ARG A O 1
ATOM 1521 N N . MET A 1 190 ? -0.767 17.251 11.003 1.00 82.69 190 MET A N 1
ATOM 1522 C CA . MET A 1 190 ? -1.102 16.482 12.198 1.00 82.69 190 MET A CA 1
ATOM 1523 C C . MET A 1 190 ? 0.059 16.295 13.177 1.00 82.69 190 MET A C 1
ATOM 1525 O O . MET A 1 190 ? -0.180 15.938 14.328 1.00 82.69 190 MET A O 1
ATOM 1529 N N . ASN A 1 191 ? 1.300 16.557 12.764 1.00 68.25 191 ASN A N 1
ATOM 1530 C CA . ASN A 1 191 ? 2.489 16.290 13.575 1.00 68.25 191 ASN A CA 1
ATOM 1531 C C . ASN A 1 191 ? 2.570 17.1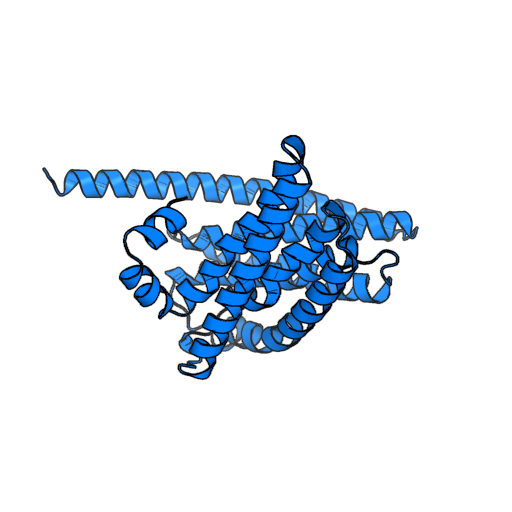33 14.868 1.00 68.25 191 ASN A C 1
ATOM 1533 O O . ASN A 1 191 ? 3.304 16.785 15.786 1.00 68.25 191 ASN A O 1
ATOM 1537 N N . HIS A 1 192 ? 1.783 18.208 14.975 1.00 63.78 192 HIS A N 1
ATOM 1538 C CA . HIS A 1 192 ? 1.669 19.026 16.191 1.00 63.78 192 HIS A CA 1
ATOM 1539 C C . HIS A 1 192 ? 0.686 18.471 17.235 1.00 63.78 192 HIS A C 1
ATOM 1541 O O . HIS A 1 192 ? 0.477 19.098 18.271 1.00 63.78 192 HIS A O 1
ATOM 1547 N N . GLN A 1 193 ? 0.040 17.334 16.969 1.00 67.31 193 GLN A N 1
ATOM 1548 C CA . GLN A 1 193 ? -1.013 16.795 17.827 1.00 67.31 193 GLN A CA 1
ATOM 1549 C C . GLN A 1 193 ? -0.538 15.643 18.714 1.00 67.31 193 GLN A C 1
ATOM 1551 O O . GLN A 1 193 ? 0.493 15.012 18.474 1.00 67.31 193 GLN A O 1
ATOM 1556 N N . ILE A 1 194 ? -1.325 15.370 19.759 1.00 79.56 194 ILE A N 1
ATOM 1557 C CA . ILE A 1 194 ? -1.162 14.192 20.615 1.00 79.56 194 ILE A CA 1
ATOM 1558 C C . ILE A 1 194 ? -1.143 12.946 19.723 1.00 79.56 194 ILE A C 1
ATOM 1560 O O . ILE A 1 194 ? -1.920 12.831 18.773 1.00 79.56 194 ILE A O 1
ATOM 1564 N N . PHE A 1 195 ? -0.230 12.017 20.010 1.00 85.38 195 PHE A N 1
ATOM 1565 C CA . PHE A 1 195 ? -0.145 10.786 19.238 1.00 85.38 195 PHE A CA 1
ATOM 1566 C C . PHE A 1 195 ? -1.401 9.935 19.453 1.00 85.38 195 PHE A C 1
ATOM 1568 O O . PHE A 1 195 ? -1.781 9.647 20.587 1.00 85.38 195 PHE A O 1
ATOM 1575 N N . PHE A 1 196 ? -2.006 9.491 18.353 1.00 86.69 196 PHE A N 1
ATOM 1576 C CA . PHE A 1 196 ? -3.111 8.538 18.359 1.00 86.69 196 PHE A CA 1
ATOM 1577 C C . PHE A 1 196 ? -2.685 7.245 17.653 1.00 86.69 196 PHE A C 1
ATOM 1579 O O . PHE A 1 196 ? -2.014 7.316 16.623 1.00 86.69 196 PHE A O 1
ATOM 1586 N N . PRO A 1 197 ? -3.127 6.059 18.108 1.00 87.50 197 PRO A N 1
ATOM 1587 C CA . PRO A 1 197 ? -2.839 4.795 17.423 1.00 87.50 197 PRO A CA 1
ATOM 1588 C C . PRO A 1 197 ? -3.194 4.787 15.928 1.00 87.50 197 PRO A C 1
ATOM 1590 O O . PRO A 1 197 ? -2.556 4.096 15.137 1.00 87.50 197 PRO A O 1
ATOM 1593 N N . THR A 1 198 ? -4.170 5.596 15.512 1.00 88.25 198 THR A N 1
ATOM 1594 C CA . THR A 1 198 ? -4.577 5.777 14.111 1.00 88.25 198 THR A CA 1
ATOM 1595 C C . THR A 1 198 ? -3.489 6.373 13.213 1.00 88.25 198 THR A C 1
ATOM 1597 O O . THR A 1 198 ? -3.571 6.195 12.000 1.00 88.25 198 THR A O 1
ATOM 1600 N N . PHE A 1 199 ? -2.433 6.995 13.756 1.00 89.06 199 PHE A N 1
ATOM 1601 C CA . PHE A 1 199 ? -1.249 7.395 12.976 1.00 89.06 199 PHE A CA 1
ATOM 1602 C C . PHE A 1 199 ? -0.561 6.205 12.297 1.00 89.06 199 PHE A C 1
ATOM 1604 O O . PHE A 1 199 ? 0.027 6.372 11.230 1.00 89.06 199 PHE A O 1
ATOM 1611 N N . SER A 1 200 ? -0.692 4.992 12.846 1.00 89.69 200 SER A N 1
ATOM 1612 C CA . SER A 1 200 ? -0.178 3.768 12.216 1.00 89.69 200 SER A CA 1
ATOM 1613 C C . SER A 1 200 ? -0.748 3.508 10.818 1.00 89.69 200 SER A C 1
ATOM 1615 O O . SER A 1 200 ? -0.067 2.895 9.992 1.00 89.69 200 SER A O 1
ATOM 1617 N N . ALA A 1 201 ? -1.932 4.050 10.502 1.00 88.25 201 ALA A N 1
ATOM 1618 C CA . ALA A 1 201 ? -2.551 3.937 9.184 1.00 88.25 201 ALA A CA 1
ATOM 1619 C C . ALA A 1 201 ? -1.721 4.584 8.060 1.00 88.25 201 ALA A C 1
ATOM 1621 O O . ALA A 1 201 ? -1.964 4.294 6.893 1.00 88.25 201 ALA A O 1
ATOM 1622 N N . ALA A 1 202 ? -0.746 5.436 8.392 1.00 89.81 202 ALA A N 1
ATOM 1623 C CA . ALA A 1 202 ? 0.134 6.103 7.436 1.00 89.81 202 ALA A CA 1
ATOM 1624 C C . ALA A 1 202 ? 1.283 5.224 6.914 1.00 89.81 202 ALA A C 1
ATOM 1626 O O . ALA A 1 202 ? 1.835 5.502 5.852 1.00 89.81 202 ALA A O 1
ATOM 1627 N N . THR A 1 203 ? 1.635 4.155 7.635 1.00 93.69 203 THR A N 1
ATOM 1628 C CA . THR A 1 203 ? 2.808 3.317 7.325 1.00 93.69 203 THR A CA 1
ATOM 1629 C C . THR A 1 203 ? 2.703 2.664 5.945 1.00 93.69 203 THR A C 1
ATOM 1631 O O . THR A 1 203 ? 3.568 2.860 5.092 1.00 93.69 203 THR A O 1
ATOM 1634 N N . PHE A 1 204 ? 1.607 1.942 5.690 1.00 95.25 204 PHE A N 1
ATOM 1635 C CA . PHE A 1 204 ? 1.366 1.286 4.407 1.00 95.25 204 PHE A CA 1
ATOM 1636 C C . PHE A 1 204 ? 1.272 2.278 3.234 1.00 95.25 204 PHE A C 1
ATOM 1638 O O . PHE A 1 204 ? 2.002 2.065 2.269 1.00 95.25 204 PHE A O 1
ATOM 1645 N N . PRO A 1 205 ? 0.460 3.359 3.287 1.00 97.00 205 PRO A N 1
ATOM 1646 C CA . PRO A 1 205 ? 0.390 4.355 2.218 1.00 97.00 205 PRO A CA 1
ATOM 1647 C C . PRO A 1 205 ? 1.751 4.898 1.772 1.00 97.00 205 PRO A C 1
ATOM 1649 O O . PRO A 1 205 ? 2.019 4.924 0.577 1.00 97.00 205 PRO A O 1
ATOM 1652 N N . PHE A 1 206 ? 2.637 5.275 2.698 1.00 97.69 206 PHE A N 1
ATOM 1653 C CA . PHE A 1 206 ? 3.943 5.822 2.317 1.00 97.69 206 PHE A CA 1
ATOM 1654 C C . PHE A 1 206 ? 4.925 4.752 1.826 1.00 97.69 206 PHE A C 1
ATOM 1656 O O . PHE A 1 206 ? 5.677 5.002 0.883 1.00 97.69 206 PHE A O 1
ATOM 1663 N N . ALA A 1 207 ? 4.883 3.542 2.391 1.00 97.81 207 ALA A N 1
ATOM 1664 C CA . ALA A 1 207 ? 5.689 2.426 1.902 1.00 97.81 207 ALA A CA 1
ATOM 1665 C C . ALA A 1 207 ? 5.286 2.005 0.476 1.00 97.81 207 ALA A C 1
ATOM 1667 O O . ALA A 1 207 ? 6.154 1.811 -0.379 1.00 97.81 207 ALA A O 1
ATOM 1668 N N . ILE A 1 208 ? 3.980 1.902 0.190 1.00 98.38 208 ILE A N 1
ATOM 1669 C CA . ILE A 1 208 ? 3.507 1.563 -1.157 1.00 98.38 208 ILE A CA 1
ATOM 1670 C C . ILE A 1 208 ? 3.784 2.695 -2.149 1.00 98.38 208 ILE A C 1
ATOM 1672 O O . ILE A 1 208 ? 4.128 2.396 -3.289 1.00 98.38 208 ILE A O 1
ATOM 1676 N N . SER A 1 209 ? 3.728 3.965 -1.727 1.00 98.50 209 SER A N 1
ATOM 1677 C CA . SER A 1 209 ? 4.140 5.097 -2.566 1.00 98.50 209 SER A CA 1
ATOM 1678 C C . SER A 1 209 ? 5.584 4.980 -3.035 1.00 98.50 209 SER A C 1
ATOM 1680 O O . SER A 1 209 ? 5.860 5.042 -4.235 1.00 98.50 209 SER A O 1
ATOM 1682 N N . ALA A 1 210 ? 6.496 4.724 -2.095 1.00 98.44 210 ALA A N 1
ATOM 1683 C CA . ALA A 1 210 ? 7.909 4.543 -2.390 1.00 98.44 210 ALA A CA 1
ATOM 1684 C C . ALA A 1 210 ? 8.148 3.369 -3.358 1.00 98.44 210 ALA A C 1
ATOM 1686 O O . ALA A 1 210 ? 8.870 3.509 -4.348 1.00 98.44 210 ALA A O 1
ATOM 1687 N N . LEU A 1 211 ? 7.495 2.224 -3.117 1.00 98.44 211 LEU A N 1
ATOM 1688 C CA . LEU A 1 211 ? 7.597 1.046 -3.982 1.00 98.44 211 LEU A CA 1
ATOM 1689 C C . LEU A 1 211 ? 7.050 1.307 -5.393 1.00 98.44 211 LEU A C 1
ATOM 1691 O O . LEU A 1 211 ? 7.677 0.915 -6.377 1.00 98.44 211 LEU A O 1
ATOM 1695 N N . ALA A 1 212 ? 5.891 1.955 -5.501 1.00 98.75 212 ALA A N 1
ATOM 1696 C CA . ALA A 1 212 ? 5.236 2.230 -6.773 1.00 98.75 212 ALA A CA 1
ATOM 1697 C C . ALA A 1 212 ? 6.061 3.192 -7.636 1.00 98.75 212 ALA A C 1
ATOM 1699 O O . ALA A 1 212 ? 6.308 2.909 -8.809 1.00 98.75 212 ALA A O 1
ATOM 1700 N N . THR A 1 213 ? 6.562 4.280 -7.041 1.00 98.69 213 THR A N 1
ATOM 1701 C CA . THR A 1 213 ? 7.426 5.246 -7.734 1.00 98.69 213 THR A CA 1
ATOM 1702 C C . THR A 1 213 ? 8.748 4.606 -8.153 1.00 98.69 213 THR A C 1
ATOM 1704 O O . THR A 1 213 ? 9.210 4.846 -9.267 1.00 98.69 213 THR A O 1
ATOM 1707 N N . LYS A 1 214 ? 9.332 3.730 -7.319 1.00 98.50 214 LYS A N 1
ATOM 1708 C CA . LYS A 1 214 ? 10.532 2.960 -7.684 1.00 98.50 214 LYS A CA 1
ATOM 1709 C C . LYS A 1 214 ? 10.279 2.052 -8.891 1.00 98.50 214 LYS A C 1
ATOM 1711 O O . LYS A 1 214 ? 11.037 2.111 -9.854 1.00 98.50 214 LYS A O 1
ATOM 1716 N N . LYS A 1 215 ? 9.196 1.266 -8.878 1.00 98.50 215 LYS A N 1
ATOM 1717 C CA . LYS A 1 215 ? 8.810 0.413 -10.017 1.00 98.50 215 LYS A CA 1
ATOM 1718 C C . LYS A 1 215 ? 8.575 1.229 -11.288 1.00 98.50 215 LYS A C 1
ATOM 1720 O O . LYS A 1 215 ? 8.972 0.806 -12.368 1.00 98.50 215 LYS A O 1
ATOM 1725 N N . ALA A 1 216 ? 7.945 2.399 -11.172 1.00 98.50 216 ALA A N 1
ATOM 1726 C CA . ALA A 1 216 ? 7.739 3.287 -12.310 1.00 98.50 216 ALA A CA 1
ATOM 1727 C C . ALA A 1 216 ? 9.071 3.830 -12.850 1.00 98.50 216 ALA A C 1
ATOM 1729 O O . ALA A 1 216 ? 9.268 3.851 -14.061 1.00 98.50 216 ALA A O 1
ATOM 1730 N N . ALA A 1 217 ? 10.004 4.211 -11.971 1.00 98.25 217 ALA A N 1
ATOM 1731 C CA . ALA A 1 217 ? 11.344 4.626 -12.373 1.00 98.25 217 ALA A CA 1
ATOM 1732 C C . ALA A 1 217 ? 12.056 3.520 -13.165 1.00 98.25 217 ALA A C 1
ATOM 1734 O O . ALA A 1 217 ? 12.521 3.771 -14.273 1.00 98.25 217 ALA A O 1
ATOM 1735 N N . GLU A 1 218 ? 12.070 2.291 -12.641 1.00 97.75 218 GLU A N 1
ATOM 1736 C CA . GLU A 1 218 ? 12.648 1.115 -13.307 1.00 97.75 218 GLU A CA 1
ATOM 1737 C C . GLU A 1 218 ? 12.007 0.867 -14.681 1.00 97.75 218 GLU A C 1
ATOM 1739 O O . GLU A 1 218 ? 12.718 0.682 -15.668 1.00 97.75 218 GLU A O 1
ATOM 1744 N N . PHE A 1 219 ? 10.677 0.950 -14.771 1.00 98.25 219 PHE A N 1
ATOM 1745 C CA . PHE A 1 219 ? 9.954 0.840 -16.036 1.00 98.25 219 PHE A CA 1
ATOM 1746 C C . PHE A 1 219 ? 10.416 1.893 -17.055 1.00 98.25 219 PHE A C 1
ATOM 1748 O O . PHE A 1 219 ? 10.776 1.545 -18.177 1.00 98.25 219 PHE A O 1
ATOM 1755 N N . PHE A 1 220 ? 10.473 3.173 -16.676 1.00 98.06 220 PHE A N 1
ATOM 1756 C CA . PHE A 1 220 ? 10.883 4.242 -17.592 1.00 98.06 220 PHE A CA 1
ATOM 1757 C C . PHE A 1 220 ? 12.375 4.204 -17.958 1.00 98.06 220 PHE A C 1
ATOM 1759 O O . PHE A 1 220 ? 12.727 4.663 -19.045 1.00 98.06 220 PHE A O 1
ATOM 1766 N N . ILE A 1 221 ? 13.239 3.645 -17.099 1.00 97.19 221 ILE A N 1
ATOM 1767 C CA . ILE A 1 221 ? 14.645 3.359 -17.432 1.00 97.19 221 ILE A CA 1
ATOM 1768 C C . ILE A 1 221 ? 14.707 2.332 -18.566 1.00 97.19 221 ILE A C 1
ATOM 1770 O O . ILE A 1 221 ? 15.379 2.577 -19.564 1.00 97.19 221 ILE A O 1
ATOM 1774 N N . ILE A 1 222 ? 13.982 1.214 -18.436 1.00 96.44 222 ILE A N 1
ATOM 1775 C CA . ILE A 1 222 ? 13.955 0.141 -19.446 1.00 96.44 222 ILE A CA 1
ATOM 1776 C C . ILE A 1 222 ? 13.410 0.660 -20.784 1.00 96.44 222 ILE A C 1
ATOM 1778 O O . ILE A 1 222 ? 13.924 0.300 -21.837 1.00 96.44 222 ILE A O 1
ATOM 1782 N N . GLN A 1 223 ? 12.409 1.541 -20.745 1.00 95.81 223 GLN A N 1
ATOM 1783 C CA . GLN A 1 223 ? 11.828 2.167 -21.938 1.00 95.81 223 GLN A CA 1
ATOM 1784 C C . GLN A 1 223 ? 12.693 3.299 -22.537 1.00 95.81 223 GLN A C 1
ATOM 1786 O O . GLN A 1 223 ? 12.331 3.864 -23.565 1.00 95.81 223 GLN A O 1
ATOM 1791 N N . GLY A 1 224 ? 13.821 3.665 -21.915 1.00 95.62 224 GLY A N 1
ATOM 1792 C CA . GLY A 1 224 ? 14.756 4.660 -22.453 1.00 95.62 224 GLY A CA 1
ATOM 1793 C C . GLY A 1 224 ? 14.332 6.126 -22.293 1.00 95.62 224 GLY A C 1
ATOM 1794 O O . GLY A 1 224 ? 14.885 6.999 -22.960 1.00 95.62 224 GLY A O 1
ATOM 1795 N N . TYR A 1 225 ? 13.380 6.442 -21.408 1.00 96.00 225 TYR A N 1
ATOM 1796 C CA . TYR A 1 225 ? 12.938 7.824 -21.198 1.00 96.00 225 TYR A CA 1
ATOM 1797 C C . TYR A 1 225 ? 13.912 8.618 -20.315 1.00 96.00 225 TYR A C 1
ATOM 1799 O O . TYR A 1 225 ? 14.202 8.241 -19.178 1.00 96.00 225 TYR A O 1
ATOM 1807 N N . SER A 1 226 ? 14.345 9.793 -20.783 1.00 91.56 226 SER A N 1
ATOM 1808 C CA . SER A 1 226 ? 15.314 10.656 -20.080 1.00 91.56 226 SER A CA 1
ATOM 1809 C C . SER A 1 226 ? 14.837 11.169 -18.715 1.00 91.56 226 SER A C 1
ATOM 1811 O O . SER A 1 226 ? 15.653 11.379 -17.816 1.00 91.56 226 SER A O 1
ATOM 1813 N N . PHE A 1 227 ? 13.524 11.348 -18.526 1.00 92.62 227 PHE A N 1
ATOM 1814 C CA . PHE A 1 227 ? 12.950 11.810 -17.255 1.00 92.62 227 PHE A CA 1
ATOM 1815 C C . PHE A 1 227 ? 12.974 10.740 -16.150 1.00 92.62 227 PHE A C 1
ATOM 1817 O O . PHE A 1 227 ? 12.737 11.061 -14.985 1.00 92.62 227 PHE A O 1
ATOM 1824 N N . SER A 1 228 ? 13.296 9.484 -16.481 1.00 94.44 228 SER A N 1
ATOM 1825 C CA . SER A 1 228 ? 13.399 8.384 -15.515 1.00 94.44 228 SER A CA 1
ATOM 1826 C C . SER A 1 228 ? 14.348 8.698 -14.353 1.00 94.44 228 SER A C 1
ATOM 1828 O O . SER A 1 228 ? 14.039 8.368 -13.213 1.00 94.44 228 SER A O 1
ATOM 1830 N N . LYS A 1 229 ? 15.435 9.446 -14.602 1.00 94.94 229 LYS A N 1
ATOM 1831 C CA . LYS A 1 229 ? 16.371 9.918 -13.565 1.00 94.94 229 LYS A CA 1
ATOM 1832 C C . LYS A 1 229 ? 15.679 10.744 -12.478 1.00 94.94 229 LYS A C 1
ATOM 1834 O O . LYS A 1 229 ? 15.966 10.561 -11.298 1.00 94.94 229 LYS A O 1
ATOM 1839 N N . ILE A 1 230 ? 14.754 11.626 -12.864 1.00 97.31 230 ILE A N 1
ATOM 1840 C CA . ILE A 1 230 ? 13.995 12.460 -11.922 1.00 97.31 230 ILE A CA 1
ATOM 1841 C C . ILE A 1 230 ? 13.074 11.572 -11.081 1.00 97.31 230 ILE A C 1
ATOM 1843 O O . ILE A 1 230 ? 13.033 11.712 -9.860 1.00 97.31 230 ILE A O 1
ATOM 1847 N N . ILE A 1 231 ? 12.388 10.614 -11.712 1.00 97.44 231 ILE A N 1
ATOM 1848 C CA . ILE A 1 231 ? 11.509 9.672 -11.005 1.00 97.44 231 ILE A CA 1
ATOM 1849 C C . ILE A 1 231 ? 12.317 8.819 -10.018 1.00 97.44 231 ILE A C 1
ATOM 1851 O O . ILE A 1 231 ? 11.875 8.639 -8.887 1.00 97.44 231 ILE A O 1
ATOM 1855 N N . THR A 1 232 ? 13.522 8.367 -10.381 1.00 97.69 232 THR A N 1
ATOM 1856 C CA . THR A 1 232 ? 14.423 7.636 -9.474 1.00 97.69 232 THR A CA 1
ATOM 1857 C C . THR A 1 232 ? 14.791 8.465 -8.244 1.00 97.69 232 THR A C 1
ATOM 1859 O O . THR A 1 232 ? 14.755 7.954 -7.125 1.00 97.69 232 THR A O 1
ATOM 1862 N N . VAL A 1 233 ? 15.107 9.752 -8.417 1.00 98.19 233 VAL A N 1
ATOM 1863 C CA . VAL A 1 233 ? 15.393 10.652 -7.287 1.00 98.19 233 VAL A CA 1
ATOM 1864 C C . VAL A 1 233 ? 14.167 10.788 -6.383 1.00 98.19 233 VAL A C 1
ATOM 1866 O O . VAL A 1 233 ? 14.289 10.633 -5.168 1.00 98.19 233 VAL A O 1
ATOM 1869 N N . ILE A 1 234 ? 12.979 11.000 -6.959 1.00 98.06 234 ILE A N 1
ATOM 1870 C CA . ILE A 1 234 ? 11.724 11.074 -6.197 1.00 98.06 234 ILE A CA 1
ATOM 1871 C C . ILE A 1 234 ? 11.472 9.761 -5.441 1.00 98.06 234 ILE A C 1
ATOM 1873 O O . ILE A 1 234 ? 11.135 9.800 -4.259 1.00 98.06 234 ILE A O 1
ATOM 1877 N N . ALA A 1 235 ? 11.673 8.607 -6.084 1.00 98.12 235 ALA A N 1
ATOM 1878 C CA . ALA A 1 235 ? 11.522 7.296 -5.458 1.00 98.12 235 ALA A CA 1
ATOM 1879 C C . ALA A 1 235 ? 12.453 7.142 -4.249 1.00 98.12 235 ALA A C 1
ATOM 1881 O O . ALA A 1 235 ? 12.001 6.763 -3.173 1.00 98.12 235 ALA A O 1
ATOM 1882 N N . ASN A 1 236 ? 13.731 7.500 -4.389 1.00 98.12 236 ASN A N 1
ATOM 1883 C CA . ASN A 1 236 ? 14.706 7.419 -3.300 1.00 98.12 236 ASN A CA 1
ATOM 1884 C C . ASN A 1 236 ? 14.337 8.333 -2.124 1.00 98.12 236 ASN A C 1
ATOM 1886 O O . ASN A 1 236 ? 14.411 7.907 -0.971 1.00 98.12 236 ASN A O 1
ATOM 1890 N N . ILE A 1 237 ? 13.873 9.556 -2.401 1.00 98.25 237 ILE A N 1
ATOM 1891 C CA . ILE A 1 237 ? 13.368 10.466 -1.364 1.00 98.25 237 ILE A CA 1
ATOM 1892 C C . ILE A 1 237 ? 12.167 9.837 -0.646 1.00 98.25 237 ILE A C 1
ATOM 1894 O O . ILE A 1 237 ? 12.135 9.812 0.583 1.00 98.25 237 ILE A O 1
ATOM 1898 N N . GLN A 1 238 ? 11.201 9.284 -1.385 1.00 98.31 238 GLN A N 1
ATOM 1899 C CA . GLN A 1 238 ? 10.042 8.617 -0.789 1.00 98.31 238 GLN A CA 1
ATOM 1900 C C . GLN A 1 238 ? 10.436 7.396 0.051 1.00 98.31 238 GLN A C 1
ATOM 1902 O O . GLN A 1 238 ? 9.834 7.185 1.097 1.00 98.31 238 GLN A O 1
ATOM 1907 N N . ILE A 1 239 ? 11.450 6.622 -0.353 1.00 98.19 239 ILE A N 1
ATOM 1908 C CA . ILE A 1 239 ? 11.973 5.492 0.433 1.00 98.19 239 ILE A CA 1
ATOM 1909 C C . ILE A 1 239 ? 12.527 5.986 1.773 1.00 98.19 239 ILE A C 1
ATOM 1911 O O . ILE A 1 239 ? 12.147 5.461 2.818 1.00 98.19 239 ILE A O 1
ATOM 1915 N N . ILE A 1 240 ? 13.384 7.011 1.756 1.00 98.19 240 ILE A N 1
ATOM 1916 C CA . ILE A 1 240 ? 13.977 7.580 2.975 1.00 98.19 240 ILE A CA 1
ATOM 1917 C C . ILE A 1 240 ? 12.878 8.111 3.903 1.00 98.19 240 ILE A C 1
ATOM 1919 O O . ILE A 1 240 ? 12.871 7.797 5.094 1.00 98.19 240 ILE A O 1
ATOM 1923 N N . LEU A 1 241 ? 11.918 8.863 3.356 1.00 96.88 241 LEU A N 1
ATOM 1924 C CA . LEU A 1 241 ? 10.785 9.386 4.117 1.00 96.88 241 LEU A CA 1
ATOM 1925 C C . LEU A 1 241 ? 9.909 8.266 4.685 1.00 96.88 241 LEU A C 1
ATOM 1927 O O . LEU A 1 241 ? 9.543 8.328 5.854 1.00 96.88 241 LEU A O 1
ATOM 1931 N N . ALA A 1 242 ? 9.603 7.225 3.908 1.00 97.25 242 ALA A N 1
ATOM 1932 C CA . ALA A 1 242 ? 8.811 6.092 4.377 1.00 97.25 242 ALA A CA 1
ATOM 1933 C C . ALA A 1 242 ? 9.509 5.348 5.528 1.00 97.25 242 ALA A C 1
ATOM 1935 O O . ALA A 1 242 ? 8.863 5.034 6.526 1.00 97.25 242 ALA A O 1
ATOM 1936 N N . ILE A 1 243 ? 10.825 5.121 5.434 1.00 97.19 243 ILE A N 1
ATOM 1937 C CA . ILE A 1 243 ? 11.618 4.508 6.511 1.00 97.19 243 ILE A CA 1
ATOM 1938 C C . ILE A 1 243 ? 11.575 5.381 7.767 1.00 97.19 243 ILE A C 1
ATOM 1940 O O . ILE A 1 243 ? 11.235 4.888 8.844 1.00 97.19 243 ILE A O 1
ATOM 1944 N N . PHE A 1 244 ? 11.865 6.678 7.629 1.00 95.38 244 PHE A N 1
ATOM 1945 C CA . PHE A 1 244 ? 11.820 7.630 8.737 1.00 95.38 244 PHE A CA 1
ATOM 1946 C C . PHE A 1 244 ? 10.446 7.645 9.418 1.00 95.38 244 PHE A C 1
ATOM 1948 O O . PHE A 1 244 ? 10.359 7.532 10.639 1.00 95.38 244 PHE A O 1
ATOM 1955 N N . LEU A 1 245 ? 9.366 7.727 8.636 1.00 94.00 245 LEU A N 1
ATOM 1956 C CA . LEU A 1 245 ? 7.996 7.755 9.143 1.00 94.00 245 LEU A CA 1
ATOM 1957 C C . LEU A 1 245 ? 7.619 6.459 9.860 1.00 94.00 245 LEU A C 1
ATOM 1959 O O . LEU A 1 245 ? 7.000 6.515 10.921 1.00 94.00 245 LEU A O 1
ATOM 1963 N N . CYS A 1 246 ? 8.012 5.301 9.328 1.00 95.06 246 CYS A N 1
ATOM 1964 C CA . CYS A 1 246 ? 7.786 4.017 9.985 1.00 95.06 246 CYS A CA 1
ATOM 1965 C C . CYS A 1 246 ? 8.513 3.932 11.334 1.00 95.06 246 CYS A C 1
ATOM 1967 O O . CYS A 1 246 ? 7.897 3.531 12.320 1.00 95.06 246 CYS A O 1
ATOM 1969 N N . ILE A 1 247 ? 9.780 4.355 11.403 1.00 95.69 247 ILE A N 1
ATOM 1970 C CA . ILE A 1 247 ? 10.551 4.391 12.657 1.00 95.69 247 ILE A CA 1
ATOM 1971 C C . ILE A 1 247 ? 9.916 5.370 13.650 1.00 95.69 247 ILE A C 1
ATOM 1973 O O . ILE A 1 247 ? 9.699 5.023 14.810 1.00 95.69 247 ILE A O 1
ATOM 1977 N N . TYR A 1 248 ? 9.561 6.574 13.198 1.00 92.75 248 TYR A N 1
ATOM 1978 C CA . TYR A 1 248 ? 8.902 7.585 14.022 1.00 92.75 248 TYR A CA 1
ATOM 1979 C C . TYR A 1 248 ? 7.589 7.067 14.623 1.00 92.75 248 TYR A C 1
ATOM 1981 O O . TYR A 1 248 ? 7.381 7.148 15.835 1.00 92.75 248 TYR A O 1
ATOM 1989 N N . ILE A 1 249 ? 6.713 6.498 13.789 1.00 93.31 249 ILE A N 1
ATOM 1990 C CA . ILE A 1 249 ? 5.432 5.934 14.226 1.00 93.31 249 ILE A CA 1
ATOM 1991 C C . ILE A 1 249 ? 5.666 4.784 15.201 1.00 93.31 249 ILE A C 1
ATOM 1993 O O . ILE A 1 249 ? 4.978 4.731 16.215 1.00 93.31 249 ILE A O 1
ATOM 1997 N N . LEU A 1 250 ? 6.633 3.902 14.935 1.00 93.75 250 LEU A N 1
ATOM 1998 C CA . LEU A 1 250 ? 6.970 2.794 15.826 1.00 93.75 250 LEU A CA 1
ATOM 1999 C C . LEU A 1 250 ? 7.365 3.300 17.216 1.00 93.75 250 LEU A C 1
ATOM 2001 O O . LEU A 1 250 ? 6.772 2.874 18.200 1.00 93.75 250 LEU A O 1
ATOM 2005 N N . ILE A 1 251 ? 8.301 4.250 17.298 1.00 93.38 251 ILE A N 1
ATOM 2006 C CA . ILE A 1 251 ? 8.755 4.826 18.573 1.00 93.38 251 ILE A CA 1
ATOM 2007 C C . ILE A 1 251 ? 7.579 5.451 19.329 1.00 93.38 251 ILE A C 1
ATOM 2009 O O . ILE A 1 251 ? 7.367 5.161 20.504 1.00 93.38 251 ILE A O 1
ATOM 2013 N N . ARG A 1 252 ? 6.779 6.288 18.658 1.00 91.31 252 ARG A N 1
ATOM 2014 C CA . ARG A 1 252 ? 5.637 6.969 19.286 1.00 91.31 252 ARG A CA 1
ATOM 2015 C C . ARG A 1 252 ? 4.556 5.991 19.740 1.00 91.31 252 ARG A C 1
ATOM 2017 O O . ARG A 1 252 ? 3.967 6.201 20.797 1.00 91.31 252 ARG A O 1
ATOM 2024 N N . TYR A 1 253 ? 4.320 4.928 18.975 1.00 91.62 253 TYR A N 1
ATOM 2025 C CA . TYR A 1 253 ? 3.372 3.882 19.338 1.00 91.62 253 TYR A CA 1
ATOM 2026 C C . TYR A 1 253 ? 3.863 3.086 20.549 1.00 91.62 253 TYR A C 1
ATOM 2028 O O . TYR A 1 253 ? 3.083 2.857 21.468 1.00 91.62 253 TYR A O 1
ATOM 2036 N N . SER A 1 254 ? 5.148 2.724 20.596 1.00 91.06 254 SER A N 1
ATOM 2037 C CA . SER A 1 254 ? 5.745 2.044 21.750 1.00 91.06 254 SER A CA 1
ATOM 2038 C C . SER A 1 254 ? 5.651 2.892 23.018 1.00 91.06 254 SER A C 1
ATOM 2040 O O . SER A 1 254 ? 5.177 2.404 24.037 1.00 91.06 254 SER A O 1
ATOM 2042 N N . LEU A 1 255 ? 6.001 4.181 22.947 1.00 90.69 255 LEU A N 1
ATOM 2043 C CA . LEU A 1 255 ? 5.860 5.106 24.079 1.00 90.69 255 LEU A CA 1
ATOM 2044 C C . LEU A 1 255 ? 4.402 5.234 24.544 1.00 90.69 255 LEU A C 1
ATOM 2046 O O . LEU A 1 255 ? 4.133 5.254 25.740 1.00 90.69 255 LEU A O 1
ATOM 2050 N N . PHE A 1 256 ? 3.452 5.288 23.607 1.00 88.88 256 PHE A N 1
ATOM 2051 C CA . PHE A 1 256 ? 2.027 5.323 23.931 1.00 88.88 256 PHE A CA 1
ATOM 2052 C C . PHE A 1 256 ? 1.560 4.069 24.685 1.00 88.88 256 PHE A C 1
ATOM 2054 O O . PHE A 1 256 ? 0.731 4.185 25.586 1.00 88.88 256 PHE A O 1
ATOM 2061 N N . LEU A 1 257 ? 2.067 2.885 24.324 1.00 88.38 257 LEU A N 1
ATOM 2062 C CA . LEU A 1 257 ? 1.736 1.641 25.022 1.00 88.38 257 LEU A CA 1
ATOM 2063 C C . LEU A 1 257 ? 2.314 1.619 26.441 1.00 88.38 257 LEU A C 1
ATOM 2065 O O . LEU A 1 257 ? 1.571 1.318 27.368 1.00 88.38 257 LEU A O 1
ATOM 2069 N N . LEU A 1 258 ? 3.576 2.021 26.609 1.00 88.94 258 LEU A N 1
ATOM 2070 C CA . LEU A 1 258 ? 4.247 2.040 27.914 1.00 88.94 258 LEU A CA 1
ATOM 2071 C C . LEU A 1 258 ? 3.565 2.997 28.907 1.00 88.94 258 LEU A C 1
ATOM 2073 O O . LEU A 1 258 ? 3.241 2.606 30.021 1.00 88.94 258 LEU A O 1
ATOM 2077 N N . ILE A 1 259 ? 3.235 4.220 28.477 1.00 83.69 259 ILE A N 1
ATOM 2078 C CA . ILE A 1 259 ? 2.543 5.207 29.332 1.00 83.69 259 ILE A CA 1
ATOM 2079 C C . ILE A 1 259 ? 1.133 4.729 29.724 1.00 83.69 259 ILE A C 1
ATOM 2081 O O . ILE A 1 259 ? 0.597 5.102 30.770 1.00 83.69 259 ILE A O 1
ATOM 2085 N N . LYS A 1 260 ? 0.478 3.942 28.863 1.00 70.88 260 LYS A N 1
ATOM 2086 C CA . LYS A 1 260 ? -0.854 3.408 29.155 1.00 70.88 260 LYS A CA 1
ATOM 2087 C C . LYS A 1 260 ? -0.801 2.304 30.214 1.00 70.88 260 LYS A C 1
ATOM 2089 O O . LYS A 1 260 ? -1.727 2.242 31.018 1.00 70.88 260 LYS A O 1
ATOM 2094 N N . GLU A 1 261 ? 0.239 1.473 30.203 1.00 63.34 261 GLU A N 1
ATOM 2095 C CA . GLU A 1 261 ? 0.460 0.442 31.225 1.00 63.34 261 GLU A CA 1
ATOM 2096 C C . GLU A 1 261 ? 0.722 1.080 32.598 1.00 63.34 261 GLU A C 1
ATOM 2098 O O . GLU A 1 261 ? 0.007 0.752 33.540 1.00 63.34 261 GLU A O 1
ATOM 2103 N N . GLU A 1 262 ? 1.587 2.101 32.687 1.00 59.56 262 GLU A N 1
ATOM 2104 C CA . GLU A 1 262 ? 1.856 2.821 33.951 1.00 59.56 262 GLU A CA 1
ATOM 2105 C C . GLU A 1 262 ? 0.582 3.399 34.594 1.00 59.56 262 GLU A C 1
ATOM 2107 O O . GLU A 1 262 ? 0.356 3.251 35.792 1.00 59.56 262 GLU A O 1
ATOM 2112 N N . LYS A 1 263 ? -0.316 3.996 33.798 1.00 58.03 263 LYS A N 1
ATOM 2113 C CA . LYS A 1 263 ? -1.589 4.530 34.317 1.00 58.03 263 LYS A CA 1
ATOM 2114 C C . LYS A 1 263 ? -2.596 3.459 34.727 1.00 58.03 263 LYS A C 1
ATOM 2116 O O . LYS A 1 263 ? -3.501 3.754 35.508 1.00 58.03 263 LYS A O 1
ATOM 2121 N N . GLN A 1 264 ? -2.511 2.255 34.162 1.00 48.78 264 GLN A N 1
ATOM 2122 C CA . GLN A 1 264 ? -3.342 1.145 34.617 1.00 48.78 264 GLN A CA 1
ATOM 2123 C C . GLN A 1 264 ? -2.806 0.601 35.940 1.00 48.78 264 GLN A C 1
ATOM 2125 O O . GLN A 1 264 ? -3.612 0.392 36.835 1.00 48.78 264 GLN A O 1
ATOM 2130 N N . ASP A 1 265 ? -1.491 0.505 36.121 1.00 47.19 265 ASP A N 1
ATOM 2131 C CA . ASP A 1 265 ? -0.897 0.038 37.378 1.00 47.19 265 ASP A CA 1
ATOM 2132 C C . ASP A 1 265 ? -1.099 1.031 38.541 1.00 47.19 265 ASP A C 1
ATOM 2134 O O . ASP A 1 265 ? -1.422 0.612 39.650 1.00 47.19 265 ASP A O 1
ATOM 2138 N N . GLU A 1 266 ? -1.052 2.346 38.296 1.00 48.66 266 GLU A N 1
ATOM 2139 C CA . GLU A 1 266 ? -1.345 3.379 39.312 1.00 48.66 266 GLU A CA 1
ATOM 2140 C C . GLU A 1 266 ? -2.817 3.431 39.764 1.00 48.66 266 GLU A C 1
ATOM 2142 O O . GLU A 1 266 ? -3.123 4.035 40.787 1.00 48.66 266 GLU A O 1
ATOM 2147 N N . THR A 1 267 ? -3.749 2.813 39.027 1.00 46.31 267 THR A N 1
ATOM 2148 C CA . THR A 1 267 ? -5.169 2.738 39.437 1.00 46.31 267 THR A CA 1
ATOM 2149 C C . THR A 1 267 ? -5.502 1.483 40.251 1.00 46.31 267 THR A C 1
ATOM 2151 O O . THR A 1 267 ? -6.646 1.330 40.684 1.00 46.31 267 THR A O 1
ATOM 2154 N N . PHE A 1 268 ? -4.514 0.615 40.496 1.00 42.41 268 PHE A N 1
ATOM 2155 C CA . PHE A 1 268 ? -4.629 -0.589 41.328 1.00 42.41 268 PHE A CA 1
ATOM 2156 C C . PHE A 1 268 ? -3.762 -0.552 42.605 1.00 42.41 268 PHE A C 1
ATOM 2158 O O . PHE A 1 268 ? -3.617 -1.589 43.255 1.00 42.41 268 PHE A O 1
ATOM 2165 N N . VAL A 1 269 ? -3.231 0.618 42.986 1.00 39.34 269 VAL A N 1
ATOM 2166 C CA . VAL A 1 269 ? -2.559 0.876 44.279 1.00 39.34 269 VAL A CA 1
ATOM 2167 C C . VAL A 1 269 ? -3.407 1.821 45.120 1.00 39.34 269 VAL A C 1
ATOM 2169 O O . VAL A 1 269 ? -3.558 1.541 46.330 1.00 39.34 269 VAL A O 1
#

InterPro domains:
  IPR004695 Transporter protein SLAC1/Mae1/ Ssu1/TehA [PF03595] (2-252)
  IPR038665 Voltage-dependent anion channel superfamily [G3DSA:1.50.10.150] (1-260)
  IPR052951 Tellurite Resistance Ion Channel [PTHR37955] (2-260)

Foldseek 3Di:
DVVVVCCVPPVPVVVVQCLQLLSLLLVLVVLLCQLVVLLVCVVVPLVVSVVSNVVSLVVLVVSLVVSVVSCVVPPDLQSDELSNLSSQQSSLSCLLCCVSNVNLVVLVVSLVSNVVSCVVSVVSHCCSVPPVVDDDLLQLLSNLSLLARLLSSLSSQLRSDPDRDPVSNVVSLVSNVVSNVSSVVSVVVSVPDQDHLSNVSNLNSLVSSLNSLCSSLVVCVVVVHPCSVVSNVVSVVSVVVSVVSVVVSVVSVVVVVVVVVVVVVVVVD

pLDDT: mean 89.29, std 12.75, range [39.34, 98.88]

Sequence (269 aa):
MLIIIKLFTSAKLVRLELTNPIIASSSATFPMVLIVFSTYLLFLNENFAKFIWFIGLVLHFILLIFIINNFVRRYTWEGFCATYFIPFVGFVVASVTAPVFAMLTLGKILFYLGFVFFAILLLPVIYRIFVIKKMSIFLQPTNMIIAAPANLCLAGYLSSFLNPSVEVVGVLLSLSLVSTFSGYYFFIRMNHQIFFPTFSAATFPFAISALATKKAAEFFIIQGYSFSKIITVIANIQIILAIFLCIYILIRYSLFLLIKEEKQDETFV